Protein AF-A0A9W9C1R3-F1 (afdb_monomer_lite)

Foldseek 3Di:
DPPDPPDPDQLLCCCVVPLQDQEEEDEDEDQLDDPLNNLLSQQARANHAEYEYEYEFFAPLLVVCVVVVNDPDPPDDQVPDPVVHCHFPNRTRPDFDDQVVVQVSQVSSQVSHHHDGHFKYKYKYWDPDDCVVDDDPGNLPIKIWMWGQDPNDIDIDIDDFGDDPRDTLLLPVQLVLLCVVVDVPDPDDSVRSNVVSVPDDPVSVVVSVVVLVVVVVVVVVVLVVCVPPDPPVRSVVVVVVCCSVRSRDPD

Sequence (251 aa):
MCPAFVQSFNLSTFPALAPNLEHISINIPRNGTLPVGDLKALASMPNLRTADLYFRMQSDCHAKEEALGIVPDCLWEPEKDDSKTCNGTARYQLPYINRTTAEDVFNFIRDHKQGKEMHNVTLRSGDWVSASRGNSIMSWKRAEVACTVEDSRAVCNAKGVLYYKGLWAQDDHKLNYGRWRYGPEAKLTDEQLWDAYRERSEADEKEYSEMLGKRRIEWRKEVKMNEGRISYWSWMAWRYYKWFNTGLDPA

Organism: NCBI:txid749621

pLDDT: mean 77.99, std 16.27, range [33.66, 98.44]

Structure (mmCIF, N/CA/C/O backbone):
data_AF-A0A9W9C1R3-F1
#
_entry.id   AF-A0A9W9C1R3-F1
#
loop_
_atom_site.group_PDB
_atom_site.id
_atom_site.type_symbol
_atom_site.label_atom_id
_atom_site.label_alt_id
_atom_site.label_comp_id
_atom_site.label_asym_id
_atom_site.label_entity_id
_atom_site.label_seq_id
_atom_site.pdbx_PDB_ins_code
_atom_site.Cartn_x
_atom_site.Cartn_y
_atom_site.Cartn_z
_atom_site.occupancy
_atom_site.B_iso_or_equiv
_atom_site.auth_seq_id
_atom_site.auth_comp_id
_atom_site.auth_asym_id
_atom_site.auth_atom_id
_atom_site.pdbx_PDB_model_num
ATOM 1 N N . MET A 1 1 ? -13.175 -19.056 -18.561 1.00 33.66 1 MET A N 1
ATOM 2 C CA . MET A 1 1 ? -14.092 -18.087 -17.926 1.00 33.66 1 MET A CA 1
ATOM 3 C C . MET A 1 1 ? -13.460 -17.640 -16.625 1.00 33.66 1 MET A C 1
ATOM 5 O O . MET A 1 1 ? -13.407 -18.442 -15.698 1.00 33.66 1 MET A O 1
ATOM 9 N 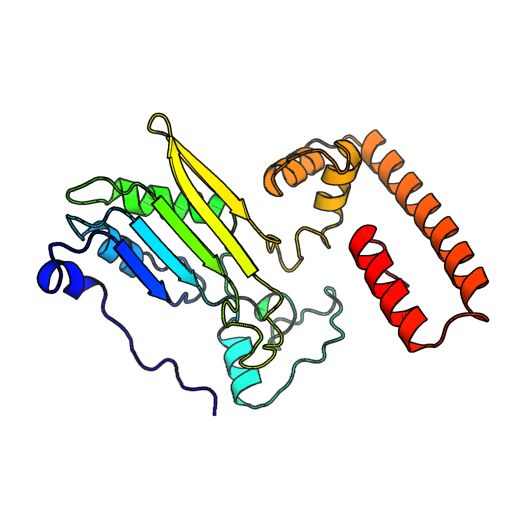N . CYS A 1 2 ? -12.942 -16.412 -16.557 1.00 36.91 2 CYS A N 1
ATOM 10 C CA . CYS A 1 2 ? -12.630 -15.814 -15.260 1.00 36.91 2 CYS A CA 1
ATOM 11 C C . CYS A 1 2 ? -13.941 -15.752 -14.469 1.00 36.91 2 CYS A C 1
ATOM 13 O O . CYS A 1 2 ? -14.953 -15.337 -15.046 1.00 36.91 2 CYS A O 1
ATOM 15 N N . PRO A 1 3 ? -13.980 -16.201 -13.204 1.00 44.78 3 PRO A N 1
ATOM 16 C CA . PRO A 1 3 ? -15.173 -16.023 -12.402 1.00 44.78 3 PRO A CA 1
ATOM 17 C C . PRO A 1 3 ? -15.460 -14.525 -12.372 1.00 44.78 3 PRO A C 1
ATOM 19 O O . PRO A 1 3 ? -14.610 -13.729 -11.963 1.00 44.78 3 PRO A O 1
ATOM 22 N N . ALA A 1 4 ? -16.644 -14.127 -12.844 1.00 47.69 4 ALA A N 1
ATOM 23 C CA . ALA A 1 4 ? -17.163 -12.821 -12.489 1.00 47.69 4 ALA A CA 1
ATOM 24 C C . ALA A 1 4 ? -17.021 -12.724 -10.966 1.00 47.69 4 ALA A C 1
ATOM 26 O O . ALA A 1 4 ? -17.374 -13.671 -10.259 1.00 47.69 4 ALA A O 1
ATOM 27 N N . PHE A 1 5 ? -16.433 -11.640 -10.460 1.00 48.56 5 PHE A N 1
ATOM 28 C CA . PHE A 1 5 ? -16.407 -11.378 -9.025 1.00 48.56 5 PHE A CA 1
ATOM 29 C C . PHE A 1 5 ? -17.843 -11.063 -8.600 1.00 48.56 5 PHE A C 1
ATOM 31 O O . PHE A 1 5 ? -18.238 -9.913 -8.433 1.00 48.56 5 PHE A O 1
ATOM 38 N N . VAL A 1 6 ? -18.666 -12.104 -8.523 1.00 47.72 6 VAL A N 1
ATOM 39 C CA . VAL A 1 6 ? -20.030 -12.029 -8.044 1.00 47.72 6 VAL A CA 1
ATOM 40 C C . VAL A 1 6 ? -19.926 -12.092 -6.536 1.00 47.72 6 VAL A C 1
ATOM 42 O O . VAL A 1 6 ? -19.819 -13.169 -5.962 1.00 47.72 6 VAL A O 1
ATOM 45 N N . GLN A 1 7 ? -19.887 -10.916 -5.923 1.00 52.19 7 GLN A N 1
ATOM 46 C CA . GLN A 1 7 ? -20.708 -10.569 -4.768 1.00 52.19 7 GLN A CA 1
ATOM 47 C C . GLN A 1 7 ? -20.349 -9.147 -4.346 1.00 52.19 7 GLN A C 1
ATOM 49 O O . GLN A 1 7 ? -19.263 -8.881 -3.835 1.00 52.19 7 GLN A O 1
ATOM 54 N N . SER A 1 8 ? -21.292 -8.227 -4.554 1.00 60.91 8 SER A N 1
ATOM 55 C CA . SER A 1 8 ? -21.340 -6.958 -3.836 1.00 60.91 8 SER A CA 1
ATOM 56 C C . SER A 1 8 ? -21.591 -7.277 -2.366 1.00 60.91 8 SER A C 1
ATOM 58 O O . SER A 1 8 ? -22.732 -7.380 -1.911 1.00 60.91 8 SER A O 1
ATOM 60 N N . PHE A 1 9 ? -20.518 -7.548 -1.641 1.00 75.75 9 PHE A N 1
ATOM 61 C CA . PHE A 1 9 ? -20.592 -7.763 -0.216 1.00 75.75 9 PHE A CA 1
ATOM 62 C C . PHE A 1 9 ? -20.854 -6.428 0.467 1.00 75.75 9 PHE A C 1
ATOM 64 O O . PHE A 1 9 ? -20.053 -5.504 0.350 1.00 75.75 9 PHE A O 1
ATOM 71 N N . ASN A 1 10 ? -21.990 -6.300 1.148 1.00 89.19 10 ASN A N 1
ATOM 72 C CA . ASN A 1 10 ? -22.332 -5.050 1.806 1.00 89.19 10 ASN A CA 1
ATOM 73 C C . ASN A 1 10 ? -21.697 -4.999 3.202 1.00 89.19 10 ASN A C 1
ATOM 75 O O . ASN A 1 10 ? -22.266 -5.501 4.169 1.00 89.19 10 ASN A O 1
ATOM 79 N N . LEU A 1 11 ? -20.536 -4.351 3.320 1.00 91.12 11 LEU A N 1
ATOM 80 C CA . LEU A 1 11 ? -19.830 -4.203 4.598 1.00 91.12 11 LEU A CA 1
ATOM 81 C C . LEU A 1 11 ? -20.647 -3.457 5.664 1.00 91.12 11 LEU A C 1
ATOM 83 O O . LEU A 1 11 ? -20.360 -3.593 6.849 1.00 91.12 11 LEU A O 1
ATOM 87 N N . SER A 1 12 ? -21.686 -2.704 5.290 1.00 91.94 12 SER A N 1
ATOM 88 C CA . SER A 1 12 ? -22.521 -1.992 6.269 1.00 91.94 12 SER A CA 1
ATOM 89 C C . SER A 1 12 ? -23.365 -2.913 7.160 1.00 91.94 12 SER A C 1
ATOM 91 O O . SER A 1 12 ? -23.821 -2.475 8.212 1.00 91.94 12 SER A O 1
ATOM 93 N N . THR A 1 13 ? -23.551 -4.191 6.803 1.00 93.75 13 THR A N 1
ATOM 94 C CA . THR A 1 13 ? -24.313 -5.142 7.636 1.00 93.75 13 THR A CA 1
ATOM 95 C C . THR A 1 13 ? -23.466 -5.793 8.734 1.00 93.75 13 THR A C 1
ATOM 97 O O . THR A 1 13 ? -24.004 -6.404 9.658 1.00 93.75 13 THR A O 1
ATOM 100 N N . PHE A 1 14 ? -22.140 -5.674 8.659 1.00 91.50 14 PHE A N 1
ATOM 101 C CA . PHE A 1 14 ? -21.199 -6.340 9.564 1.00 91.50 14 PHE A CA 1
ATOM 102 C C . PHE A 1 14 ? -21.303 -5.934 11.029 1.00 91.50 14 PHE A C 1
ATOM 104 O O . PHE A 1 14 ? -21.269 -6.834 11.867 1.00 91.50 14 PHE A O 1
ATOM 111 N N . PRO A 1 15 ? -21.471 -4.644 11.372 1.00 92.31 15 PRO A N 1
ATOM 112 C CA . PRO A 1 15 ? -21.617 -4.247 12.767 1.00 92.31 15 PRO A CA 1
ATOM 113 C C . PRO A 1 15 ? -22.748 -4.997 13.486 1.00 92.31 15 PRO A C 1
ATOM 115 O O . PRO A 1 15 ? -22.611 -5.324 14.662 1.00 92.31 15 PRO A O 1
ATOM 118 N N . ALA A 1 16 ? -23.836 -5.317 12.773 1.00 93.75 16 ALA A N 1
ATOM 119 C CA . ALA A 1 16 ? -24.965 -6.068 13.317 1.00 93.75 16 ALA A CA 1
ATOM 120 C C . ALA A 1 16 ? -24.714 -7.586 13.361 1.00 93.75 16 ALA A C 1
ATOM 122 O O . ALA A 1 16 ? -25.097 -8.242 14.327 1.00 93.75 16 ALA A O 1
ATOM 123 N N . LEU A 1 17 ? -24.081 -8.151 12.327 1.00 95.75 17 LEU A N 1
ATOM 124 C CA . LEU A 1 17 ? -23.877 -9.602 12.205 1.00 95.75 17 LEU A CA 1
ATOM 125 C C . LEU A 1 17 ? -22.685 -10.125 13.018 1.00 95.75 17 LEU A C 1
ATOM 127 O O . LEU A 1 17 ? -22.695 -11.270 13.461 1.00 95.75 17 LEU A O 1
ATOM 131 N N . ALA A 1 18 ? -21.654 -9.303 13.201 1.00 96.19 18 ALA A N 1
ATOM 132 C CA . ALA A 1 18 ? -20.407 -9.675 13.860 1.00 96.19 18 ALA A CA 1
ATOM 133 C C . ALA A 1 18 ? -19.919 -8.546 14.792 1.00 96.19 18 ALA A C 1
ATOM 135 O O . ALA A 1 18 ? -18.840 -7.988 14.585 1.00 96.19 18 ALA A O 1
ATOM 136 N N . PRO A 1 19 ? -20.676 -8.202 15.853 1.00 95.62 19 PRO A N 1
ATOM 137 C CA . PRO A 1 19 ? -20.368 -7.055 16.714 1.00 95.62 19 PRO A CA 1
ATOM 138 C C . PRO A 1 19 ? -19.032 -7.185 17.461 1.00 95.62 19 PRO A C 1
ATOM 140 O O . PRO A 1 19 ? -18.441 -6.179 17.844 1.00 95.62 19 PRO A O 1
ATOM 143 N N . ASN A 1 20 ? -18.537 -8.412 17.650 1.00 97.69 20 ASN A N 1
ATOM 144 C CA . ASN A 1 20 ? -17.284 -8.719 18.347 1.00 97.69 20 ASN A CA 1
ATOM 145 C C . ASN A 1 20 ? -16.099 -8.957 17.393 1.00 97.69 20 ASN A C 1
ATOM 147 O O . ASN A 1 20 ? -15.077 -9.488 17.818 1.00 97.69 20 ASN A O 1
ATOM 151 N N . LEU A 1 21 ? -16.227 -8.613 16.107 1.00 97.88 21 LEU A N 1
ATOM 152 C CA . LEU A 1 21 ? -15.156 -8.802 15.131 1.00 97.88 21 LEU A CA 1
ATOM 153 C C . LEU A 1 21 ? -13.965 -7.887 15.452 1.00 97.88 21 LEU A C 1
ATOM 155 O O . LEU A 1 21 ? -14.102 -6.668 15.408 1.00 97.88 21 LEU A O 1
ATOM 159 N N . GLU A 1 22 ? -12.803 -8.470 15.755 1.00 98.25 22 GLU A N 1
ATOM 160 C CA . GLU A 1 22 ? -11.576 -7.717 16.078 1.00 98.25 22 GLU A CA 1
ATOM 161 C C . GLU A 1 22 ? -10.606 -7.581 14.897 1.00 98.25 22 GLU A C 1
ATOM 163 O O . GLU A 1 22 ? -9.840 -6.614 14.824 1.00 98.25 22 GLU A O 1
ATOM 168 N N . HIS A 1 23 ? -10.661 -8.524 13.956 1.00 98.19 23 HIS A N 1
ATOM 169 C CA . HIS A 1 23 ? -9.834 -8.561 12.755 1.00 98.19 23 HIS A CA 1
ATOM 170 C C . HIS A 1 23 ? -10.687 -8.882 11.529 1.00 98.19 23 HIS A C 1
ATOM 172 O O . HIS A 1 23 ? -11.565 -9.743 11.595 1.00 98.19 23 HIS A O 1
ATOM 178 N N . ILE A 1 24 ? -10.400 -8.228 10.404 1.00 96.81 24 ILE A N 1
ATOM 179 C CA . ILE A 1 24 ? -11.039 -8.518 9.120 1.00 96.81 24 ILE A CA 1
ATOM 180 C C . ILE A 1 24 ? -10.004 -8.574 8.000 1.00 96.81 24 ILE A C 1
ATOM 182 O O . ILE A 1 24 ? -9.084 -7.767 7.952 1.00 96.81 24 ILE A O 1
ATOM 186 N N . SER A 1 25 ? -10.183 -9.514 7.079 1.00 96.12 25 SER A N 1
ATOM 187 C CA . SER A 1 25 ? -9.323 -9.694 5.914 1.00 96.12 25 SER A CA 1
ATOM 188 C C . SER A 1 25 ? -10.219 -9.787 4.685 1.00 96.12 25 SER A C 1
ATOM 190 O O . SER A 1 25 ? -10.979 -10.748 4.551 1.00 96.12 25 SER A O 1
ATOM 192 N N . ILE A 1 26 ? -10.230 -8.747 3.846 1.00 93.25 26 ILE A N 1
ATOM 193 C CA . ILE A 1 26 ? -11.225 -8.598 2.774 1.00 93.25 26 ILE A CA 1
ATOM 194 C C . ILE A 1 26 ? -10.634 -8.044 1.485 1.00 93.25 26 ILE A C 1
ATOM 196 O O . ILE A 1 26 ? -9.741 -7.201 1.487 1.00 93.25 26 ILE A O 1
ATOM 200 N N . ASN A 1 27 ? -11.209 -8.486 0.368 1.00 89.69 27 ASN A N 1
ATOM 201 C CA . ASN A 1 27 ? -10.989 -7.868 -0.932 1.00 89.69 27 ASN A CA 1
ATOM 202 C C . ASN A 1 27 ? -11.922 -6.668 -1.080 1.00 89.69 27 ASN A C 1
ATOM 204 O O . ASN A 1 27 ? -13.140 -6.843 -1.034 1.00 89.69 27 ASN A O 1
ATOM 208 N N . ILE A 1 28 ? -11.366 -5.478 -1.296 1.00 88.31 28 ILE A N 1
ATOM 209 C CA . ILE A 1 28 ? -12.148 -4.274 -1.559 1.00 88.31 28 ILE A CA 1
ATOM 210 C C . ILE A 1 28 ? -12.021 -3.900 -3.041 1.00 88.31 28 ILE A C 1
ATOM 212 O O . ILE A 1 28 ? -10.912 -3.622 -3.518 1.00 88.31 28 ILE A O 1
ATOM 216 N N . PRO A 1 29 ? -13.132 -3.892 -3.799 1.00 82.19 29 PRO A N 1
ATOM 217 C CA . PRO A 1 29 ? -13.115 -3.414 -5.172 1.00 82.19 29 PRO A CA 1
ATOM 218 C C . PRO A 1 29 ? -12.850 -1.904 -5.193 1.00 82.19 29 PRO A C 1
ATOM 220 O O . PRO A 1 29 ? -13.379 -1.153 -4.377 1.00 82.19 29 PRO A O 1
ATOM 223 N N . ARG A 1 30 ? -12.047 -1.437 -6.150 1.00 80.25 30 ARG A N 1
ATOM 224 C CA . ARG A 1 30 ? -11.892 -0.001 -6.422 1.00 80.25 30 ARG A CA 1
ATOM 225 C C . ARG A 1 30 ? -12.501 0.290 -7.777 1.00 80.25 30 ARG A C 1
ATOM 227 O O . ARG A 1 30 ? -12.331 -0.495 -8.694 1.00 80.25 30 ARG A O 1
ATOM 234 N N . ASN A 1 31 ? -13.149 1.433 -7.928 1.00 72.38 31 ASN A N 1
ATOM 235 C CA . ASN A 1 31 ? -13.706 1.862 -9.213 1.00 72.38 31 ASN A CA 1
ATOM 236 C C . ASN A 1 31 ? -13.004 3.147 -9.677 1.00 72.38 31 ASN A C 1
ATOM 238 O O . ASN A 1 31 ? -13.647 4.147 -9.975 1.00 72.38 31 ASN A O 1
ATOM 242 N N . GLY A 1 32 ? -11.666 3.149 -9.645 1.00 75.81 32 GLY A N 1
ATOM 243 C CA . GLY A 1 32 ? -10.832 4.314 -9.981 1.00 75.81 32 GLY A CA 1
ATOM 244 C C . GLY A 1 32 ? -10.658 5.339 -8.852 1.00 75.81 32 GLY A C 1
ATOM 245 O O . GLY A 1 32 ? -9.900 6.294 -8.999 1.00 75.81 32 GLY A O 1
ATOM 246 N N . THR A 1 33 ? -11.329 5.143 -7.719 1.00 84.75 33 THR A N 1
ATOM 247 C CA . THR A 1 33 ? -11.230 5.982 -6.518 1.00 84.75 33 THR A CA 1
ATOM 248 C C . THR A 1 33 ? -11.081 5.117 -5.267 1.00 84.75 33 THR A C 1
ATOM 250 O O . THR A 1 33 ? -11.284 3.897 -5.308 1.00 84.75 33 THR A O 1
ATOM 253 N N . LEU A 1 34 ? -10.710 5.739 -4.140 1.00 87.62 34 LEU A N 1
ATOM 254 C CA . LEU A 1 34 ? -10.737 5.056 -2.849 1.00 87.62 34 LEU A CA 1
ATOM 255 C C . LEU A 1 34 ? -12.181 4.662 -2.489 1.00 87.62 34 LEU A C 1
ATOM 257 O O . LEU A 1 34 ? -13.096 5.472 -2.660 1.00 87.62 34 LEU A O 1
ATOM 261 N N . PRO A 1 35 ? -12.405 3.450 -1.960 1.00 91.31 35 PRO A N 1
ATOM 262 C CA . PRO A 1 35 ? -13.736 2.933 -1.657 1.00 91.31 35 PRO A CA 1
ATOM 263 C C . PRO A 1 35 ? -14.255 3.497 -0.324 1.00 91.31 35 PRO A C 1
ATOM 265 O O . PRO A 1 35 ? -14.446 2.782 0.654 1.00 91.31 35 PRO A O 1
ATOM 268 N N . VAL A 1 36 ? -14.476 4.814 -0.272 1.00 93.81 36 VAL A N 1
ATOM 269 C CA . VAL A 1 36 ? -14.822 5.568 0.950 1.00 93.81 36 VAL A CA 1
ATOM 270 C C . VAL A 1 36 ? -16.015 4.963 1.703 1.00 93.81 36 VAL A C 1
ATOM 272 O O . VAL A 1 36 ? -16.020 4.952 2.932 1.00 93.81 36 VAL A O 1
ATOM 275 N N . GLY A 1 37 ? -17.018 4.442 0.987 1.00 93.69 37 GLY A N 1
ATOM 276 C CA . GLY A 1 37 ? -18.176 3.777 1.596 1.00 93.69 37 GLY A CA 1
ATOM 277 C C . GLY A 1 37 ? -17.793 2.529 2.397 1.00 93.69 37 GLY A C 1
ATOM 278 O O . GLY A 1 37 ? -18.189 2.396 3.554 1.00 93.69 37 GLY A O 1
ATOM 279 N N . ASP A 1 38 ? -16.958 1.670 1.816 1.00 94.62 38 ASP A N 1
ATOM 280 C CA . ASP A 1 38 ? -16.444 0.459 2.462 1.00 94.62 38 ASP A CA 1
ATOM 281 C C . ASP A 1 38 ? -15.543 0.804 3.653 1.00 94.62 38 ASP A C 1
ATOM 283 O O . ASP A 1 38 ? -15.671 0.216 4.727 1.00 94.62 38 ASP A O 1
ATOM 287 N N . LEU A 1 39 ? -14.690 1.825 3.509 1.00 95.75 39 LEU A N 1
ATOM 288 C CA . LEU A 1 39 ? -13.830 2.306 4.594 1.00 95.75 39 LEU A CA 1
ATOM 289 C C . LEU A 1 39 ? -14.645 2.860 5.777 1.00 95.75 39 LEU A C 1
ATOM 291 O O . LEU A 1 39 ? -14.318 2.579 6.929 1.00 95.75 39 LEU A O 1
ATOM 295 N N . LYS A 1 40 ? -15.740 3.592 5.518 1.00 96.81 40 LYS A N 1
ATOM 296 C CA . LYS A 1 40 ? -16.671 4.043 6.571 1.00 96.81 40 LYS A CA 1
ATOM 297 C C . LYS A 1 40 ? -17.362 2.868 7.255 1.00 96.81 40 LYS A C 1
ATOM 299 O O . LYS A 1 40 ? -17.516 2.880 8.475 1.00 96.81 40 LYS A O 1
ATOM 304 N N . ALA A 1 41 ? -17.760 1.851 6.493 1.00 95.81 41 ALA A N 1
ATOM 305 C CA . ALA A 1 41 ? -18.368 0.654 7.058 1.00 95.81 41 ALA A CA 1
ATOM 306 C C . ALA A 1 41 ? -17.394 -0.079 7.998 1.00 95.81 41 ALA A C 1
ATOM 308 O O . ALA A 1 41 ? -17.777 -0.420 9.115 1.00 95.81 41 ALA A O 1
ATOM 309 N N . LEU A 1 42 ? -16.121 -0.226 7.612 1.00 96.81 42 LEU A N 1
ATOM 310 C CA . LEU A 1 42 ? -15.064 -0.747 8.491 1.00 96.81 42 LEU A CA 1
ATOM 311 C C . LEU A 1 42 ? -14.901 0.091 9.765 1.00 96.81 42 LEU A C 1
ATOM 313 O O . LEU A 1 42 ? -14.848 -0.456 10.866 1.00 96.81 42 LEU A O 1
ATOM 317 N N . ALA A 1 43 ? -14.869 1.417 9.625 1.00 97.62 43 ALA A N 1
ATOM 318 C CA . ALA A 1 43 ? -14.739 2.333 10.753 1.00 97.62 43 ALA A CA 1
ATOM 319 C C . ALA A 1 43 ? -15.932 2.245 11.730 1.00 97.62 43 ALA A C 1
ATOM 321 O O . ALA A 1 43 ? -15.760 2.420 12.935 1.00 97.62 43 ALA A O 1
ATOM 322 N N . SER A 1 44 ? -17.129 1.901 11.247 1.00 97.50 44 SER A N 1
ATOM 323 C CA . SER A 1 44 ? -18.322 1.741 12.091 1.00 97.50 44 SER A CA 1
ATOM 324 C C . SER A 1 44 ? -18.335 0.476 12.964 1.00 97.50 44 SER A C 1
ATOM 326 O O . SER A 1 44 ? -19.154 0.365 13.873 1.00 97.50 44 SER A O 1
ATOM 328 N N . MET A 1 45 ? -17.441 -0.492 12.726 1.00 97.75 45 MET A N 1
ATOM 329 C CA . MET A 1 45 ? -17.405 -1.743 13.495 1.00 97.75 45 MET A CA 1
ATOM 330 C C . MET A 1 45 ? -16.771 -1.502 14.875 1.00 97.75 45 MET A C 1
ATOM 332 O O . MET A 1 45 ? -15.570 -1.232 14.937 1.00 97.75 45 MET A O 1
ATOM 336 N N . PRO A 1 46 ? -17.505 -1.629 15.998 1.00 97.31 46 PRO A N 1
ATOM 337 C CA . PRO A 1 46 ? -17.060 -1.110 17.293 1.00 97.31 46 PRO A CA 1
ATOM 338 C C . PRO A 1 46 ? -15.823 -1.820 17.850 1.00 97.31 46 PRO A C 1
ATOM 340 O O . PRO A 1 46 ? -14.973 -1.185 18.469 1.00 97.31 46 PRO A O 1
ATOM 343 N N . ASN A 1 47 ? -15.693 -3.127 17.618 1.00 98.12 47 ASN A N 1
ATOM 344 C CA . ASN A 1 47 ? -14.588 -3.927 18.146 1.00 98.12 47 ASN A CA 1
ATOM 345 C C . ASN A 1 47 ? -13.446 -4.155 17.151 1.00 98.12 47 ASN A C 1
ATOM 347 O O . ASN A 1 47 ? -12.429 -4.721 17.548 1.00 98.12 47 ASN A O 1
ATOM 351 N N . LEU A 1 48 ? -13.572 -3.690 15.903 1.00 98.31 48 LEU A N 1
ATOM 352 C CA . LEU A 1 48 ? -12.557 -3.918 14.880 1.00 98.31 48 LEU A CA 1
ATOM 353 C C . LEU A 1 48 ? -11.293 -3.117 15.201 1.00 98.31 48 LEU A C 1
ATOM 355 O O . LEU A 1 48 ? -11.351 -1.897 15.333 1.00 98.31 48 LEU A O 1
ATOM 359 N N . ARG A 1 49 ? -10.159 -3.805 15.327 1.00 98.19 49 ARG A N 1
ATOM 360 C CA . ARG A 1 49 ? -8.861 -3.219 15.700 1.00 98.19 49 ARG A CA 1
ATOM 361 C C . ARG A 1 49 ? -7.803 -3.394 14.625 1.00 98.19 49 ARG A C 1
ATOM 363 O O . ARG A 1 49 ? -6.819 -2.656 14.630 1.00 98.19 49 ARG A O 1
ATOM 370 N N . THR A 1 50 ? -7.969 -4.384 13.749 1.00 98.44 50 THR A N 1
ATOM 371 C CA . THR A 1 50 ? -7.021 -4.664 12.671 1.00 98.44 50 THR A CA 1
ATOM 372 C C . THR A 1 50 ? -7.737 -5.012 11.369 1.00 98.44 50 THR A C 1
ATOM 374 O O . THR A 1 50 ? -8.797 -5.642 11.402 1.00 98.44 50 THR A O 1
ATOM 377 N N . ALA A 1 51 ? -7.178 -4.613 10.225 1.00 98.06 51 ALA A N 1
ATOM 378 C CA . ALA A 1 51 ? -7.747 -4.936 8.919 1.00 98.06 51 ALA A CA 1
ATOM 379 C C . ALA A 1 51 ? -6.680 -5.203 7.848 1.00 98.06 51 ALA A C 1
ATOM 381 O O . ALA A 1 51 ? -5.781 -4.387 7.656 1.00 98.06 51 ALA A O 1
ATOM 382 N N . ASP A 1 52 ? -6.838 -6.293 7.100 1.00 97.38 52 ASP A N 1
ATOM 383 C CA . ASP A 1 52 ? -6.074 -6.579 5.886 1.00 97.38 52 ASP A CA 1
ATOM 384 C C . ASP A 1 52 ? -6.951 -6.291 4.664 1.00 97.38 52 ASP A C 1
ATOM 386 O O . ASP A 1 52 ? -7.934 -6.989 4.394 1.00 97.38 52 ASP A O 1
ATOM 390 N N . LEU A 1 53 ? -6.606 -5.239 3.929 1.00 95.19 53 LEU A N 1
ATOM 391 C CA . LEU A 1 53 ? -7.367 -4.743 2.791 1.00 95.19 53 LEU A CA 1
ATOM 392 C C . LEU A 1 53 ? -6.650 -5.118 1.500 1.00 95.19 53 LEU A C 1
ATOM 394 O O . LEU A 1 53 ? -5.597 -4.569 1.173 1.00 95.19 53 LEU A O 1
ATOM 398 N N . TYR A 1 54 ? -7.231 -6.046 0.754 1.00 91.75 54 TYR A N 1
ATOM 399 C CA . TYR A 1 54 ? -6.708 -6.485 -0.530 1.00 91.75 54 TYR A CA 1
ATOM 400 C C . TYR A 1 54 ? -7.383 -5.701 -1.640 1.00 91.75 54 TYR A C 1
ATOM 402 O O . TYR A 1 54 ? -8.605 -5.716 -1.780 1.00 91.75 54 TYR A O 1
ATOM 410 N N . PHE A 1 55 ? -6.586 -5.044 -2.464 1.00 88.69 55 PHE A N 1
ATOM 411 C CA . PHE A 1 55 ? -7.066 -4.329 -3.624 1.00 88.69 55 PHE A CA 1
ATOM 412 C C . PHE A 1 55 ? -6.572 -5.004 -4.889 1.00 88.69 55 PHE A C 1
ATOM 414 O O . PHE A 1 55 ? -5.415 -5.421 -5.012 1.00 88.69 55 PHE A O 1
ATOM 421 N N . ARG A 1 56 ? -7.458 -5.062 -5.880 1.00 82.00 56 ARG A N 1
ATOM 422 C CA . ARG A 1 56 ? -7.078 -5.529 -7.204 1.00 82.00 56 ARG A CA 1
ATOM 423 C C . ARG A 1 56 ? -6.125 -4.516 -7.835 1.00 82.00 56 ARG A C 1
ATOM 425 O O . ARG A 1 56 ? -6.374 -3.313 -7.830 1.00 82.00 56 ARG A O 1
ATOM 432 N N . MET A 1 57 ? -5.026 -5.012 -8.390 1.00 79.31 57 MET A N 1
ATOM 433 C CA . MET A 1 57 ? -4.081 -4.168 -9.120 1.00 79.31 57 MET A CA 1
ATOM 434 C C . MET A 1 57 ? -4.493 -3.977 -10.584 1.00 79.31 57 MET A C 1
ATOM 436 O O . MET A 1 57 ? -4.237 -2.929 -11.159 1.00 79.31 57 MET A O 1
ATOM 440 N N . GLN A 1 58 ? -5.139 -4.982 -11.172 1.00 77.50 58 GLN A N 1
ATOM 441 C CA . GLN A 1 58 ? -5.693 -4.964 -12.524 1.00 77.50 58 GLN A CA 1
ATOM 442 C C . GLN A 1 58 ? -6.888 -4.003 -12.628 1.00 77.50 58 GLN A C 1
ATOM 444 O O . GLN A 1 58 ? -7.805 -4.063 -11.808 1.00 77.50 58 GLN A O 1
ATOM 449 N N . SER A 1 59 ? -6.885 -3.143 -13.647 1.00 79.19 59 SER A N 1
ATOM 450 C CA . SER A 1 59 ? -8.030 -2.300 -13.999 1.00 79.19 59 SER A CA 1
ATOM 451 C C . SER A 1 59 ? -9.168 -3.120 -14.610 1.00 79.19 59 SER A C 1
ATOM 453 O O . SER A 1 59 ? -8.953 -4.214 -15.132 1.00 79.19 59 SER A O 1
ATOM 455 N N . ASP A 1 60 ? -10.380 -2.563 -14.633 1.00 78.75 60 ASP A N 1
ATOM 456 C CA . ASP A 1 60 ? -11.521 -3.203 -15.304 1.00 78.75 60 ASP A CA 1
ATOM 457 C C . ASP A 1 60 ? -11.279 -3.402 -16.805 1.00 78.75 60 ASP A C 1
ATOM 459 O O . ASP A 1 60 ? -11.799 -4.340 -17.403 1.00 78.75 60 ASP A O 1
ATOM 463 N N . CYS A 1 61 ? -10.473 -2.528 -17.412 1.00 77.00 61 CYS A N 1
ATOM 464 C CA . CYS A 1 61 ? -10.060 -2.632 -18.805 1.00 77.00 61 CYS A CA 1
ATOM 465 C C . CYS A 1 61 ? -9.236 -3.912 -19.019 1.00 77.00 61 CYS A C 1
ATOM 467 O O . CYS A 1 61 ? -9.603 -4.770 -19.820 1.00 77.00 61 CYS A O 1
ATOM 469 N N . HIS A 1 62 ? -8.181 -4.097 -18.221 1.00 76.06 62 HIS A N 1
ATOM 470 C CA . HIS A 1 62 ? -7.318 -5.271 -18.321 1.00 76.06 62 HIS A CA 1
ATOM 471 C C . HIS A 1 62 ? -8.034 -6.565 -17.886 1.00 76.06 62 HIS A C 1
ATOM 473 O O . HIS A 1 62 ? -7.812 -7.614 -18.484 1.00 76.06 62 HIS A O 1
ATOM 479 N N . ALA A 1 63 ? -8.959 -6.495 -16.920 1.00 75.00 63 ALA A N 1
ATOM 480 C CA . ALA A 1 63 ? -9.809 -7.631 -16.549 1.00 75.00 63 ALA A CA 1
ATOM 481 C C . ALA A 1 63 ? -10.710 -8.093 -17.708 1.00 75.00 63 ALA A C 1
ATOM 483 O O . ALA A 1 63 ? -10.929 -9.293 -17.883 1.0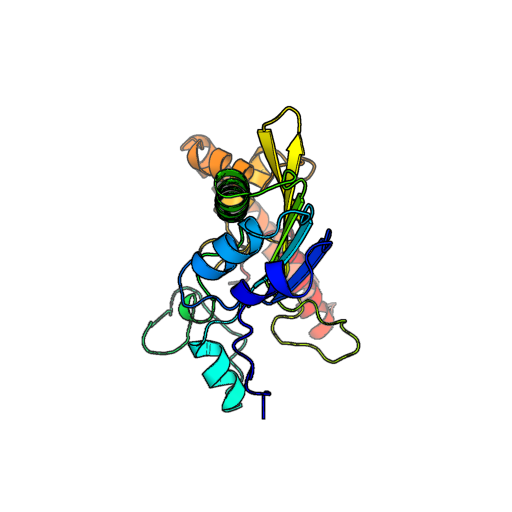0 75.00 63 ALA A O 1
ATOM 484 N N . LYS A 1 64 ? -11.224 -7.155 -18.517 1.00 74.56 64 LYS A N 1
ATOM 485 C CA . LYS A 1 64 ? -11.996 -7.478 -19.726 1.00 74.56 64 LYS A CA 1
ATOM 486 C C . LYS A 1 64 ? -11.125 -8.134 -20.796 1.00 74.56 64 LYS A C 1
ATOM 488 O O . LYS A 1 64 ? -11.558 -9.129 -21.365 1.00 74.56 64 LYS A O 1
ATOM 493 N N . GLU A 1 65 ? -9.919 -7.624 -21.051 1.00 74.25 65 GLU A N 1
ATOM 494 C CA . GLU A 1 65 ? -8.980 -8.242 -22.005 1.00 74.25 65 GLU A CA 1
ATOM 495 C C . GLU A 1 65 ? -8.639 -9.686 -21.619 1.00 74.25 65 GLU A C 1
ATOM 497 O O . GLU A 1 65 ? -8.747 -10.592 -22.446 1.00 74.25 65 GLU A O 1
ATOM 502 N N . GLU A 1 66 ? -8.317 -9.923 -20.345 1.00 70.38 66 GLU A N 1
ATOM 503 C CA . GLU A 1 66 ? -8.013 -11.263 -19.839 1.00 70.38 66 GLU A CA 1
ATOM 504 C C . GLU A 1 66 ? -9.220 -12.206 -19.966 1.00 70.38 66 GLU A C 1
ATOM 506 O O . GLU A 1 66 ? -9.079 -13.352 -20.395 1.00 70.38 66 GLU A O 1
ATOM 511 N N . ALA A 1 67 ? -10.431 -11.720 -19.670 1.00 68.75 67 ALA A N 1
ATOM 512 C CA . ALA A 1 67 ? -11.659 -12.498 -19.836 1.00 68.75 67 ALA A CA 1
ATOM 513 C C . ALA A 1 67 ? -11.936 -12.883 -21.302 1.00 68.75 67 ALA A C 1
ATOM 515 O O . ALA A 1 67 ? -12.550 -13.923 -21.551 1.00 68.75 67 ALA A O 1
ATOM 516 N N . LEU A 1 68 ? -11.468 -12.071 -22.255 1.00 73.69 68 LEU A N 1
ATOM 517 C CA . LEU A 1 68 ? -11.527 -12.340 -23.694 1.00 73.69 68 LEU A CA 1
ATOM 518 C C . LEU A 1 68 ? -10.375 -13.236 -24.186 1.00 73.69 68 LEU A C 1
ATOM 520 O O . LEU A 1 68 ? -10.319 -13.551 -25.372 1.00 73.69 68 LEU A O 1
ATOM 524 N N . GLY A 1 69 ? -9.466 -13.661 -23.301 1.00 69.31 69 GLY A N 1
ATOM 525 C CA . GLY A 1 69 ? -8.286 -14.449 -23.662 1.00 69.31 69 GLY A CA 1
ATOM 526 C C . GLY A 1 69 ? -7.222 -13.647 -24.413 1.00 69.31 69 GLY A C 1
ATOM 527 O O . GLY A 1 69 ? -6.324 -14.236 -25.013 1.00 69.31 69 GLY A O 1
ATOM 528 N N . ILE A 1 70 ? -7.311 -12.315 -24.392 1.00 67.94 70 ILE A N 1
ATOM 529 C CA . ILE A 1 70 ? -6.313 -11.430 -24.985 1.00 67.94 70 ILE A CA 1
ATOM 530 C C . ILE A 1 70 ? -5.153 -11.366 -23.994 1.00 67.94 70 ILE A C 1
ATOM 532 O O . ILE A 1 70 ? -5.194 -10.631 -23.008 1.00 67.94 70 ILE A O 1
ATOM 536 N N . VAL A 1 71 ? -4.134 -12.196 -24.223 1.00 57.59 71 VAL A N 1
ATOM 537 C CA . VAL A 1 71 ? -2.888 -12.123 -23.459 1.00 57.59 71 VAL A CA 1
ATOM 538 C C . VAL A 1 71 ? -2.166 -10.858 -23.908 1.00 57.59 71 VAL A C 1
ATOM 540 O O . VAL A 1 71 ? -1.870 -10.729 -25.098 1.00 57.59 71 VAL A O 1
ATOM 543 N N . PRO A 1 72 ? -1.895 -9.912 -23.001 1.00 53.69 72 PRO A N 1
ATOM 544 C CA . PRO A 1 72 ? -1.148 -8.741 -23.384 1.00 53.69 72 PRO A CA 1
ATOM 545 C C . PRO A 1 72 ? 0.256 -9.135 -23.811 1.00 53.69 72 PRO A C 1
ATOM 547 O O . PRO A 1 72 ? 0.924 -9.887 -23.102 1.00 53.69 72 PRO A O 1
ATOM 550 N N . ASP A 1 73 ? 0.693 -8.608 -24.951 1.00 51.41 73 ASP A N 1
ATOM 551 C CA . ASP A 1 73 ? 2.064 -8.783 -25.406 1.00 51.41 73 ASP A CA 1
ATOM 552 C C . ASP A 1 73 ? 3.010 -8.271 -24.306 1.00 51.41 73 ASP A C 1
ATOM 554 O O . ASP A 1 73 ? 2.889 -7.138 -23.828 1.00 51.41 73 ASP 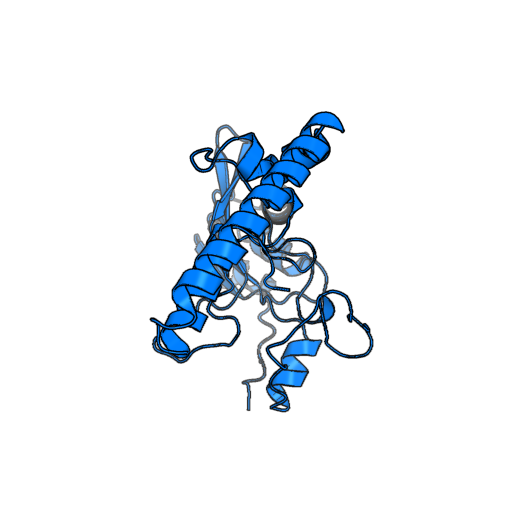A O 1
ATOM 558 N N . CYS A 1 74 ? 3.891 -9.148 -23.825 1.00 45.09 74 CYS A N 1
ATOM 559 C CA . CYS A 1 74 ? 4.774 -8.900 -22.681 1.00 45.09 74 CYS A CA 1
ATOM 560 C C . CYS A 1 74 ? 5.816 -7.809 -22.982 1.00 45.09 74 CYS A C 1
ATOM 562 O O . CYS A 1 74 ? 6.487 -7.318 -22.075 1.00 45.09 74 CYS A O 1
ATOM 564 N N . LEU A 1 75 ? 5.977 -7.476 -24.264 1.00 42.56 75 LEU A N 1
ATOM 565 C CA . LEU A 1 75 ? 6.908 -6.501 -24.812 1.00 42.56 75 LEU A CA 1
ATOM 566 C C . LEU A 1 75 ? 6.256 -5.113 -24.809 1.00 42.56 75 LEU A C 1
ATOM 568 O O . LEU A 1 75 ? 5.803 -4.608 -25.834 1.00 42.56 75 LEU A O 1
ATOM 572 N N . TRP A 1 76 ? 6.152 -4.513 -23.625 1.00 51.91 76 TRP A N 1
ATOM 573 C CA . TRP A 1 76 ? 5.608 -3.166 -23.460 1.00 51.91 76 TRP A CA 1
ATOM 574 C C . TRP A 1 76 ? 6.715 -2.108 -23.450 1.00 51.91 76 TRP A C 1
ATOM 576 O O . TRP A 1 76 ? 7.648 -2.193 -22.654 1.00 51.91 76 TRP A O 1
ATOM 586 N N . GLU A 1 77 ? 6.552 -1.077 -24.283 1.00 51.53 77 GLU A N 1
ATOM 587 C CA . GLU A 1 77 ? 7.289 0.187 -24.203 1.00 51.53 77 GLU A CA 1
ATOM 588 C C . GLU A 1 77 ? 6.370 1.254 -23.566 1.00 51.53 77 GLU A C 1
ATOM 590 O O . GLU A 1 77 ? 5.281 1.505 -24.099 1.00 51.53 77 GLU A O 1
ATOM 595 N N . PRO A 1 78 ? 6.779 1.912 -22.462 1.00 48.44 78 PRO A N 1
ATOM 596 C CA . PRO A 1 78 ? 5.986 2.931 -21.764 1.00 48.44 78 PRO A CA 1
ATOM 597 C C . PRO A 1 78 ? 5.470 4.087 -22.613 1.00 48.44 78 PRO A C 1
ATOM 599 O O . PRO A 1 78 ? 4.495 4.743 -22.257 1.00 48.44 78 PRO A O 1
ATOM 602 N N . GLU A 1 79 ? 6.127 4.332 -23.735 1.00 50.16 79 GLU A N 1
ATOM 603 C CA . GLU A 1 79 ? 5.957 5.519 -24.562 1.00 50.16 79 GLU A CA 1
ATOM 604 C C . GLU A 1 79 ? 4.812 5.383 -25.581 1.00 50.16 79 GLU A C 1
ATOM 606 O O . GLU A 1 79 ? 4.442 6.362 -26.224 1.00 50.16 79 GLU A O 1
ATOM 611 N N . LYS A 1 80 ? 4.210 4.190 -25.705 1.00 51.16 80 LYS A N 1
ATOM 612 C CA . LYS A 1 80 ? 3.108 3.888 -26.641 1.00 51.16 80 LYS A CA 1
ATOM 613 C C . LYS A 1 80 ? 1.752 3.715 -25.938 1.00 51.16 80 LYS A C 1
ATOM 615 O O . LYS A 1 80 ? 0.950 2.874 -26.334 1.00 51.16 80 LYS A O 1
ATOM 620 N N . ASP A 1 81 ? 1.503 4.475 -24.871 1.00 47.88 81 ASP A N 1
ATOM 621 C CA . ASP A 1 81 ? 0.220 4.474 -24.149 1.00 47.88 81 ASP A CA 1
ATOM 622 C C . ASP A 1 81 ? -0.835 5.277 -24.937 1.00 47.88 81 ASP A C 1
ATOM 624 O O . ASP A 1 81 ? -0.972 6.493 -24.775 1.00 47.88 81 ASP A O 1
ATOM 628 N N . ASP A 1 82 ? -1.569 4.615 -25.838 1.00 51.84 82 ASP A N 1
ATOM 629 C CA . ASP A 1 82 ? -2.802 5.166 -26.392 1.00 51.84 82 ASP A CA 1
ATOM 630 C C . ASP A 1 82 ? -3.983 4.723 -25.517 1.00 51.84 82 ASP A C 1
ATOM 632 O O . ASP A 1 82 ? -4.507 3.624 -25.637 1.00 51.84 82 ASP A O 1
ATOM 636 N N . SER A 1 83 ? -4.446 5.605 -24.632 1.00 52.16 83 SER A N 1
ATOM 637 C CA . SER A 1 83 ? -5.517 5.369 -23.637 1.00 52.16 83 SER A CA 1
ATOM 638 C C . SER A 1 83 ? -6.864 4.828 -24.169 1.00 52.16 83 SER A C 1
ATOM 640 O O . SER A 1 83 ? -7.806 4.629 -23.399 1.00 52.16 83 SER A O 1
ATOM 642 N N . LYS A 1 84 ? -6.983 4.611 -25.484 1.00 57.9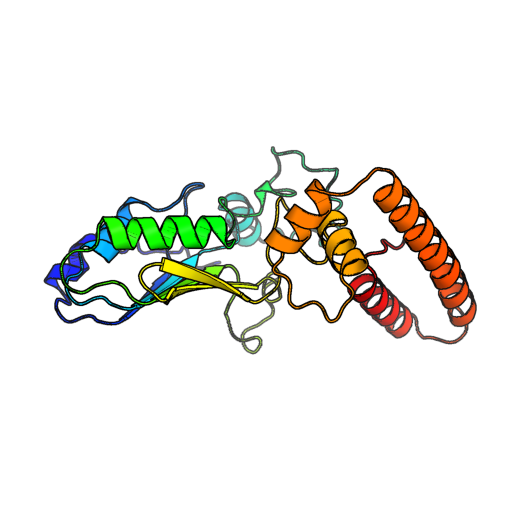4 84 LYS A N 1
ATOM 643 C CA . LYS A 1 84 ? -8.109 3.969 -26.173 1.00 57.94 84 LYS A CA 1
ATOM 644 C C . LYS A 1 84 ? -8.014 2.444 -26.189 1.00 57.94 84 LYS A C 1
ATOM 646 O O . LYS A 1 84 ? -9.049 1.785 -26.254 1.00 57.94 84 LYS A O 1
ATOM 651 N N . THR A 1 85 ? -6.810 1.890 -26.150 1.00 65.12 85 THR A N 1
ATOM 652 C CA . THR A 1 85 ? -6.574 0.467 -25.911 1.00 65.12 85 THR A CA 1
ATOM 653 C C . THR A 1 85 ? -6.252 0.308 -24.422 1.00 65.12 85 THR A C 1
ATOM 655 O O . THR A 1 85 ? -5.796 1.264 -23.793 1.00 65.12 85 THR A O 1
ATOM 658 N N . CYS A 1 86 ? -6.535 -0.832 -23.784 1.00 70.44 86 CYS A N 1
ATOM 659 C CA . CYS A 1 86 ? -6.152 -1.029 -22.380 1.00 70.44 86 CYS A CA 1
ATOM 660 C C . CYS A 1 86 ? -4.629 -1.220 -22.282 1.00 70.44 86 CYS A C 1
ATOM 662 O O . CYS A 1 86 ? -4.163 -2.273 -21.863 1.00 70.44 86 CYS A O 1
ATOM 664 N N . ASN A 1 87 ? -3.840 -0.237 -22.702 1.00 66.44 87 ASN A N 1
ATOM 665 C CA . ASN A 1 87 ? -2.389 -0.262 -22.722 1.00 66.44 87 ASN A CA 1
ATOM 666 C C . ASN A 1 87 ? -1.814 0.603 -21.594 1.00 66.44 87 ASN A C 1
ATOM 668 O O . ASN A 1 87 ? -2.530 1.310 -20.884 1.00 66.44 87 ASN A O 1
ATOM 672 N N . GLY A 1 88 ? -0.509 0.447 -21.360 1.00 68.25 88 GLY A N 1
ATOM 673 C CA . GLY A 1 88 ? 0.241 1.253 -20.400 1.00 68.25 88 GLY A CA 1
ATOM 674 C C . GLY A 1 88 ? -0.361 1.301 -19.000 1.00 68.25 88 GLY A C 1
ATOM 675 O O . GLY A 1 88 ? -0.645 0.269 -18.380 1.00 68.25 88 GLY A O 1
ATOM 676 N N . THR A 1 89 ? -0.519 2.518 -18.485 1.00 68.50 89 THR A N 1
ATOM 677 C CA . THR A 1 89 ? -0.999 2.755 -17.116 1.00 68.50 89 THR A CA 1
ATOM 678 C C . THR A 1 89 ? -2.480 2.427 -16.944 1.00 68.50 89 THR A C 1
ATOM 680 O O . THR A 1 89 ? -2.900 2.064 -15.844 1.00 68.50 89 THR A O 1
ATOM 683 N N . ALA A 1 90 ? -3.259 2.441 -18.032 1.00 72.88 90 ALA A N 1
ATOM 684 C CA . ALA A 1 90 ? -4.685 2.122 -18.023 1.00 72.88 90 ALA A CA 1
ATOM 685 C C . ALA A 1 90 ? -4.977 0.648 -17.684 1.00 72.88 90 ALA A C 1
ATOM 687 O O . ALA A 1 90 ? -6.116 0.303 -17.358 1.00 72.88 90 ALA A O 1
ATOM 688 N N . ARG A 1 91 ? -3.964 -0.232 -17.703 1.00 73.75 91 ARG A N 1
ATOM 689 C CA . ARG A 1 91 ? -4.067 -1.626 -17.227 1.00 73.75 91 ARG A CA 1
ATOM 690 C C . ARG A 1 91 ? -4.149 -1.768 -15.718 1.00 73.75 91 ARG A C 1
ATOM 692 O O . ARG A 1 91 ? -4.525 -2.833 -15.222 1.00 73.75 91 ARG A O 1
ATOM 699 N N . TYR A 1 92 ? -3.795 -0.717 -14.993 1.00 77.62 92 TYR A N 1
ATOM 700 C CA . TYR A 1 92 ? -3.686 -0.745 -13.549 1.00 77.62 92 TYR A CA 1
ATOM 701 C C . TYR A 1 92 ? -4.779 0.095 -12.909 1.00 77.62 92 TYR A C 1
ATOM 703 O O . TYR A 1 92 ? -5.224 1.115 -13.432 1.00 77.62 92 TYR A O 1
ATOM 711 N N . GLN A 1 93 ? -5.248 -0.369 -11.762 1.00 79.62 93 GLN A N 1
ATOM 712 C CA . GLN A 1 93 ? -6.295 0.296 -11.016 1.00 79.62 93 GLN A CA 1
ATOM 713 C C . GLN A 1 93 ? -5.703 1.408 -10.144 1.00 79.62 93 GLN A C 1
ATOM 715 O O . GLN A 1 93 ? -4.786 1.173 -9.354 1.00 79.62 93 GLN A O 1
ATOM 720 N N . LEU A 1 94 ? -6.257 2.611 -10.292 1.00 76.94 94 LEU A N 1
ATOM 721 C CA . LEU A 1 94 ? -5.895 3.808 -9.533 1.00 76.94 94 LEU A CA 1
ATOM 722 C C . LEU A 1 94 ? -6.852 4.036 -8.341 1.00 76.94 94 LEU A C 1
ATOM 724 O O . LEU A 1 94 ? -8.003 3.593 -8.405 1.00 76.94 94 LEU A O 1
ATOM 728 N N . PRO A 1 95 ? -6.412 4.734 -7.269 1.00 72.50 95 PRO A N 1
ATOM 729 C CA . PRO A 1 95 ? -5.031 5.166 -7.006 1.00 72.50 95 PRO A CA 1
ATOM 730 C C . PRO A 1 95 ? -4.113 3.979 -6.682 1.00 72.50 95 PRO A C 1
ATOM 732 O O . PRO A 1 95 ? -4.578 2.918 -6.278 1.00 72.50 95 PRO A O 1
ATOM 735 N N . TYR A 1 96 ? -2.802 4.124 -6.859 1.00 78.50 96 TYR A N 1
ATOM 736 C CA . TYR A 1 96 ? -1.855 3.062 -6.504 1.00 78.50 96 TYR A CA 1
ATOM 737 C C . TYR A 1 96 ? -1.758 2.878 -4.988 1.00 78.50 96 TYR A C 1
ATOM 739 O O . TYR A 1 96 ? -1.945 3.829 -4.237 1.00 78.50 96 TYR A O 1
ATOM 747 N N . ILE A 1 97 ? -1.441 1.662 -4.533 1.00 84.38 97 ILE A N 1
ATOM 748 C CA . ILE A 1 97 ? -1.086 1.467 -3.125 1.00 84.38 97 ILE A CA 1
ATOM 749 C C . ILE A 1 97 ? 0.364 1.893 -2.948 1.00 84.38 97 ILE A C 1
ATOM 751 O O . ILE A 1 97 ? 1.281 1.217 -3.410 1.00 84.38 97 ILE A O 1
ATOM 755 N N . ASN A 1 98 ? 0.540 3.019 -2.275 1.00 82.88 98 ASN A N 1
ATOM 756 C CA . ASN A 1 98 ? 1.816 3.523 -1.794 1.00 82.88 98 ASN A CA 1
ATOM 757 C C . ASN A 1 98 ? 1.669 3.968 -0.335 1.00 82.88 98 ASN A C 1
ATOM 759 O O . ASN A 1 98 ? 0.578 3.859 0.236 1.00 82.88 98 ASN A O 1
ATOM 763 N N . ARG A 1 99 ? 2.753 4.460 0.273 1.00 83.31 99 ARG A N 1
ATOM 764 C CA . ARG A 1 99 ? 2.724 4.905 1.667 1.00 83.31 99 ARG A CA 1
ATOM 765 C C . ARG A 1 99 ? 1.685 5.996 1.903 1.00 83.31 99 ARG A C 1
ATOM 767 O O . ARG A 1 99 ? 0.891 5.859 2.822 1.00 83.31 99 ARG A O 1
ATOM 774 N N . THR A 1 100 ? 1.657 7.025 1.057 1.00 84.69 100 THR A N 1
ATOM 775 C CA . THR A 1 100 ? 0.725 8.154 1.192 1.00 84.69 100 THR A CA 1
ATOM 776 C C . THR A 1 100 ? -0.726 7.695 1.124 1.00 84.69 100 THR A C 1
ATOM 778 O O . THR A 1 100 ? -1.512 8.005 2.003 1.00 84.69 100 THR A O 1
ATOM 781 N N . THR A 1 101 ? -1.079 6.875 0.132 1.00 88.31 101 THR A N 1
ATOM 782 C CA . THR A 1 101 ? -2.447 6.357 -0.015 1.00 88.31 101 THR A CA 1
ATOM 783 C C . THR A 1 101 ? -2.825 5.438 1.146 1.00 88.31 101 THR A C 1
ATOM 785 O O . THR A 1 101 ? -3.967 5.455 1.596 1.00 88.31 101 THR A O 1
ATOM 788 N N . ALA A 1 102 ? -1.886 4.635 1.650 1.00 91.75 102 ALA A N 1
ATOM 789 C CA . ALA A 1 102 ? -2.111 3.800 2.825 1.00 91.75 102 ALA A CA 1
ATOM 790 C C . ALA A 1 102 ? -2.310 4.631 4.098 1.00 91.75 102 ALA A C 1
ATOM 792 O O . ALA A 1 102 ? -3.206 4.328 4.882 1.00 91.75 102 ALA A O 1
ATOM 793 N N . GLU A 1 103 ? -1.523 5.690 4.269 1.00 91.81 103 GLU A N 1
ATOM 794 C CA . GLU A 1 103 ? -1.651 6.647 5.364 1.00 91.81 103 GLU A CA 1
ATOM 795 C C . GLU A 1 103 ? -2.993 7.386 5.301 1.00 91.81 103 GLU A C 1
ATOM 797 O O . GLU A 1 103 ? -3.705 7.423 6.301 1.00 91.81 103 GLU A O 1
ATOM 802 N N . ASP A 1 104 ? -3.398 7.863 4.121 1.00 92.56 104 ASP A N 1
ATOM 803 C CA . ASP A 1 104 ? -4.701 8.495 3.894 1.00 92.56 104 ASP A CA 1
ATOM 804 C C . ASP A 1 104 ? -5.852 7.546 4.254 1.00 92.56 1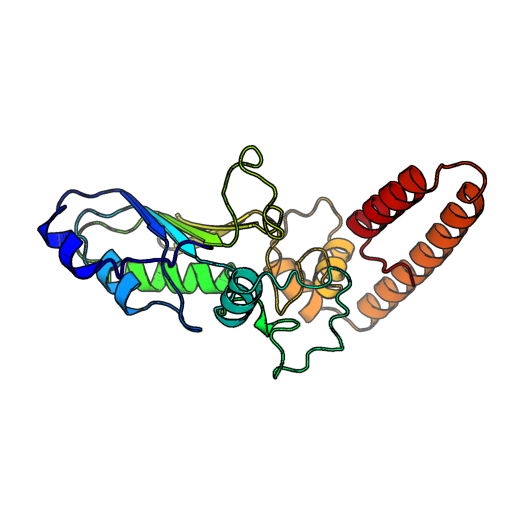04 ASP A C 1
ATOM 806 O O . ASP A 1 104 ? -6.784 7.928 4.960 1.00 92.56 104 ASP A O 1
ATOM 810 N N . VAL A 1 105 ? -5.785 6.285 3.810 1.00 95.19 105 VAL A N 1
ATOM 811 C CA . VAL A 1 105 ? -6.787 5.257 4.137 1.00 95.19 105 VAL A CA 1
ATOM 812 C C . VAL A 1 105 ? -6.811 4.964 5.637 1.00 95.19 105 VAL A C 1
ATOM 814 O O . VAL A 1 105 ? -7.888 4.865 6.227 1.00 95.19 105 VAL A O 1
ATOM 817 N N . PHE A 1 106 ? -5.644 4.821 6.264 1.00 97.06 106 PHE A N 1
ATOM 818 C CA . PHE A 1 106 ? -5.531 4.511 7.684 1.00 97.06 106 PHE A CA 1
ATOM 819 C C . PHE A 1 106 ? -6.064 5.645 8.561 1.00 97.06 106 PHE A C 1
ATOM 821 O O . PHE A 1 106 ? -6.893 5.399 9.440 1.00 97.06 106 PHE A O 1
ATOM 828 N N . ASN A 1 107 ? -5.647 6.881 8.282 1.00 96.25 107 ASN A N 1
ATOM 829 C CA . ASN A 1 107 ? -6.129 8.075 8.968 1.00 96.25 107 ASN A CA 1
ATOM 830 C C . ASN A 1 107 ? -7.633 8.241 8.758 1.00 96.25 107 ASN A C 1
ATOM 832 O O . ASN A 1 107 ? -8.363 8.403 9.730 1.00 96.25 107 ASN A O 1
ATOM 836 N N . PHE A 1 108 ? -8.129 8.052 7.531 1.00 97.12 108 PHE A N 1
ATOM 837 C CA . PHE A 1 108 ? -9.562 8.104 7.253 1.00 97.12 108 PHE A CA 1
ATOM 838 C C . PHE A 1 108 ? -10.368 7.120 8.117 1.00 97.12 108 PHE A C 1
ATOM 840 O O . PHE A 1 108 ? -11.393 7.501 8.686 1.00 97.12 108 PHE A O 1
ATOM 847 N N . ILE A 1 109 ? -9.921 5.862 8.233 1.00 97.44 109 ILE A N 1
ATOM 848 C CA . ILE A 1 109 ? -10.590 4.862 9.077 1.00 97.44 109 ILE A CA 1
ATOM 849 C C . ILE A 1 109 ? -10.530 5.273 10.553 1.00 97.44 109 ILE A C 1
ATOM 851 O O . ILE A 1 109 ? -11.536 5.136 11.247 1.00 97.44 109 ILE A O 1
ATOM 855 N N . ARG A 1 110 ? -9.380 5.763 11.039 1.00 96.50 110 ARG A N 1
ATOM 856 C CA . ARG A 1 110 ? -9.206 6.208 12.433 1.00 96.50 110 ARG A CA 1
ATOM 857 C C . ARG A 1 110 ? -10.108 7.392 12.771 1.00 96.50 110 ARG A C 1
ATOM 859 O O . ARG A 1 110 ? -10.809 7.329 13.776 1.00 96.50 110 ARG A O 1
ATOM 866 N N . ASP A 1 111 ? -10.159 8.400 11.908 1.00 97.19 111 ASP A N 1
ATOM 867 C CA . ASP A 1 111 ? -10.955 9.618 12.103 1.00 97.19 111 ASP A CA 1
ATOM 868 C C . ASP A 1 111 ? -12.462 9.333 12.170 1.00 97.19 111 ASP A C 1
ATOM 870 O O . ASP A 1 111 ? -13.215 10.053 12.821 1.00 97.19 111 ASP A O 1
ATOM 874 N N . HIS A 1 112 ? -12.910 8.259 11.515 1.00 97.88 112 HIS A N 1
ATOM 875 C CA . HIS A 1 112 ? -14.312 7.834 11.501 1.00 97.88 112 HIS A CA 1
ATOM 876 C C . HIS A 1 112 ? -14.588 6.638 12.423 1.00 97.88 112 HIS A C 1
ATOM 878 O O . HIS A 1 112 ? -15.695 6.089 12.399 1.00 97.88 112 HIS A O 1
ATOM 884 N N . LYS A 1 113 ? -13.594 6.191 13.203 1.00 97.81 113 LYS A N 1
ATOM 885 C CA . LYS A 1 113 ? -13.690 4.963 13.990 1.00 97.81 113 LYS A CA 1
ATOM 886 C C . LYS A 1 113 ? -14.717 5.111 15.107 1.00 97.81 113 LYS A C 1
ATOM 888 O O . LYS A 1 113 ? -14.658 6.030 15.917 1.00 97.81 113 LYS A O 1
ATOM 893 N N . GLN A 1 114 ? -15.626 4.147 15.196 1.00 96.88 114 GLN A N 1
ATOM 894 C CA . GLN A 1 114 ? -16.542 3.989 16.321 1.00 96.88 114 GLN A CA 1
ATOM 895 C C . GLN A 1 114 ? -16.021 2.888 17.251 1.00 96.88 114 GLN A C 1
ATOM 897 O O . GLN A 1 114 ? -15.531 1.857 16.789 1.00 96.88 114 GLN A O 1
ATOM 902 N N . GLY A 1 115 ? -16.125 3.085 18.565 1.00 96.88 115 GLY A N 1
ATOM 903 C CA . GLY A 1 115 ? -15.694 2.099 19.560 1.00 96.88 115 GLY A CA 1
ATOM 904 C C . GLY A 1 115 ? -14.178 2.061 19.777 1.00 96.88 115 GLY A C 1
ATOM 905 O O . GLY A 1 115 ? -13.552 3.096 19.983 1.00 96.88 115 GLY A O 1
ATOM 906 N N . LYS A 1 116 ? -13.594 0.858 19.793 1.00 97.62 116 LYS A N 1
ATOM 907 C CA . LYS A 1 116 ? -12.156 0.645 20.021 1.00 97.62 116 LYS A CA 1
ATOM 908 C C . LYS A 1 116 ? -11.330 1.246 18.884 1.00 97.62 116 LYS A C 1
ATOM 910 O O . LYS A 1 116 ? -11.741 1.201 17.726 1.00 97.62 116 LYS A O 1
ATOM 915 N N . GLU A 1 117 ? -10.150 1.759 19.217 1.00 97.12 117 GLU A N 1
ATOM 916 C CA . GLU A 1 117 ? -9.221 2.338 18.245 1.00 97.12 117 GLU A CA 1
ATOM 917 C C . GLU A 1 117 ? -8.718 1.294 17.229 1.00 97.12 117 GLU A C 1
ATOM 919 O O . GLU A 1 117 ? -8.491 0.127 17.562 1.00 97.12 117 GLU A O 1
ATOM 924 N N . MET A 1 118 ? -8.528 1.732 15.981 1.00 97.56 118 MET A N 1
ATOM 925 C CA . MET A 1 118 ? -7.874 0.949 14.933 1.00 97.56 118 MET A CA 1
ATOM 926 C C . MET A 1 118 ? -6.350 0.985 15.127 1.00 97.56 118 MET A C 1
ATOM 928 O O . MET A 1 118 ? -5.745 2.050 15.043 1.00 97.56 118 MET A O 1
ATOM 932 N N . HIS A 1 119 ? -5.722 -0.170 15.359 1.00 97.25 119 HIS A N 1
ATOM 933 C CA . HIS A 1 119 ? -4.281 -0.267 15.626 1.00 97.25 119 HIS A CA 1
ATOM 934 C C . HIS A 1 119 ? -3.442 -0.557 14.390 1.00 97.25 119 HIS A C 1
ATOM 936 O O . HIS A 1 119 ? -2.301 -0.104 14.326 1.00 97.25 119 HIS A O 1
ATOM 942 N N . ASN A 1 120 ? -3.967 -1.345 13.450 1.00 98.06 120 ASN A N 1
ATOM 943 C CA . ASN A 1 120 ? -3.217 -1.770 12.273 1.00 98.06 120 ASN A CA 1
ATOM 944 C C . ASN A 1 120 ? -4.136 -1.892 11.058 1.00 98.06 120 ASN A C 1
ATOM 946 O O . ASN A 1 120 ? -5.153 -2.582 11.117 1.00 98.06 120 ASN A O 1
ATOM 950 N N . VAL A 1 121 ? -3.760 -1.266 9.949 1.00 97.94 121 VAL A N 1
ATOM 951 C CA . VAL A 1 121 ? -4.349 -1.569 8.645 1.00 97.94 121 VAL A CA 1
ATOM 952 C C . VAL A 1 121 ? -3.230 -1.913 7.678 1.00 97.94 121 VAL A C 1
ATOM 954 O O . VAL A 1 121 ? -2.313 -1.123 7.465 1.00 97.94 121 VAL A O 1
ATOM 957 N N . THR A 1 122 ? -3.326 -3.090 7.071 1.00 97.12 122 THR A N 1
ATOM 958 C CA . THR A 1 122 ? -2.397 -3.539 6.039 1.00 97.12 122 THR A CA 1
ATOM 959 C C . THR A 1 122 ? -3.087 -3.498 4.686 1.00 97.12 122 THR A C 1
ATOM 961 O O . THR A 1 122 ? -4.075 -4.186 4.452 1.00 97.12 122 THR A O 1
ATOM 964 N N . LEU A 1 123 ? -2.566 -2.678 3.780 1.00 94.75 123 LEU A N 1
ATOM 965 C CA . LEU A 1 123 ? -3.037 -2.561 2.409 1.00 94.75 123 LEU A CA 1
ATOM 966 C C . LEU A 1 123 ? -2.182 -3.451 1.513 1.00 94.75 123 LEU A C 1
ATOM 968 O O . LEU A 1 123 ? -0.958 -3.334 1.488 1.00 94.75 123 LEU A O 1
ATOM 972 N N . ARG A 1 124 ? -2.829 -4.324 0.747 1.00 92.50 124 ARG A N 1
ATOM 973 C CA . ARG A 1 124 ? -2.185 -5.265 -0.169 1.00 92.50 124 ARG A CA 1
ATOM 974 C C . ARG A 1 124 ? -2.692 -5.044 -1.583 1.00 92.50 124 ARG A C 1
ATOM 976 O O . ARG A 1 124 ? -3.893 -4.996 -1.811 1.00 92.50 124 ARG A O 1
ATOM 983 N N . SER A 1 125 ? -1.781 -4.930 -2.542 1.00 88.25 125 SER A N 1
ATOM 984 C CA . SER A 1 125 ? -2.083 -4.877 -3.976 1.00 88.25 125 SER A CA 1
ATOM 985 C C . SER A 1 125 ? -1.406 -6.036 -4.681 1.00 88.25 125 SER A C 1
ATOM 987 O O . SER A 1 125 ? -0.299 -6.428 -4.301 1.00 88.25 125 SER A O 1
ATOM 989 N N . GLY A 1 126 ? -2.040 -6.544 -5.733 1.00 82.06 126 GLY A N 1
ATOM 990 C CA . GLY A 1 126 ? -1.462 -7.560 -6.609 1.00 82.06 126 GLY A CA 1
ATOM 991 C C . GLY A 1 126 ? -2.035 -8.951 -6.394 1.00 82.06 126 GLY A C 1
ATOM 992 O O . GLY A 1 126 ? -3.030 -9.129 -5.692 1.00 82.06 126 GLY A O 1
ATOM 993 N N . ASP A 1 127 ? -1.415 -9.940 -7.035 1.00 75.44 127 ASP A N 1
ATOM 994 C CA . ASP A 1 127 ? -1.835 -11.330 -6.908 1.00 75.44 127 ASP A CA 1
ATOM 995 C C . ASP A 1 127 ? -1.056 -12.038 -5.793 1.00 75.44 127 ASP A C 1
ATOM 997 O O . ASP A 1 127 ? 0.119 -12.392 -5.941 1.00 75.44 127 ASP A O 1
ATOM 1001 N N . TRP A 1 128 ? -1.736 -12.240 -4.666 1.00 74.62 128 TRP A N 1
ATOM 1002 C CA . TRP A 1 128 ? -1.217 -12.920 -3.478 1.00 74.62 128 TRP A CA 1
ATOM 1003 C C . TRP A 1 128 ? -1.483 -14.431 -3.478 1.00 74.62 128 TRP A C 1
ATOM 1005 O O . TRP A 1 128 ? -1.193 -15.103 -2.487 1.00 74.62 128 TRP A O 1
ATOM 1015 N N . VAL A 1 129 ? -2.002 -14.994 -4.575 1.00 70.44 129 VAL A N 1
ATOM 1016 C CA . VAL A 1 129 ? -2.167 -16.442 -4.715 1.00 70.44 129 VAL A CA 1
ATOM 1017 C C . VAL A 1 129 ? -0.795 -17.125 -4.656 1.00 70.44 129 VAL A C 1
ATOM 1019 O O . VAL A 1 129 ? 0.219 -16.634 -5.164 1.00 70.44 129 VAL A O 1
ATOM 1022 N N . SER A 1 130 ? -0.744 -18.266 -3.967 1.00 64.44 130 SER A N 1
ATOM 1023 C CA . SER A 1 130 ? 0.469 -19.079 -3.880 1.00 64.44 130 SER A CA 1
ATOM 1024 C C . SER A 1 130 ? 0.902 -19.538 -5.273 1.00 64.44 130 SER A C 1
ATOM 1026 O O . SER A 1 130 ? 0.073 -20.006 -6.054 1.00 64.44 130 SER A O 1
ATOM 1028 N N . ALA A 1 131 ? 2.205 -19.457 -5.562 1.00 61.09 131 ALA A N 1
ATOM 1029 C CA . ALA A 1 131 ? 2.790 -19.804 -6.862 1.00 61.09 131 ALA A CA 1
ATOM 1030 C C . ALA A 1 131 ? 2.448 -21.234 -7.337 1.00 61.09 131 ALA A C 1
ATOM 1032 O O . ALA A 1 131 ? 2.507 -21.530 -8.526 1.00 61.09 131 ALA A O 1
ATOM 1033 N N . SER A 1 132 ? 2.041 -22.120 -6.423 1.00 66.81 132 SER A N 1
ATOM 1034 C CA . SER A 1 132 ? 1.616 -23.488 -6.736 1.00 66.81 132 SER A CA 1
ATOM 1035 C C . SER A 1 132 ? 0.313 -23.585 -7.540 1.00 66.81 132 SER A C 1
ATOM 1037 O O . SER A 1 132 ? 0.059 -24.631 -8.130 1.00 66.81 132 SER A O 1
ATOM 1039 N N . ARG A 1 133 ? -0.517 -22.531 -7.590 1.00 63.78 133 ARG A N 1
ATOM 1040 C CA . ARG A 1 133 ? -1.808 -22.529 -8.312 1.00 63.78 133 ARG A CA 1
ATOM 1041 C C . ARG A 1 133 ? -1.749 -21.904 -9.708 1.00 63.78 133 ARG A C 1
ATOM 1043 O O . ARG A 1 133 ? -2.789 -21.616 -10.292 1.00 63.78 133 ARG A O 1
ATOM 1050 N N . GLY A 1 134 ? -0.544 -21.760 -10.253 1.00 55.06 134 GLY A N 1
ATOM 1051 C CA . GLY A 1 134 ? -0.304 -21.205 -11.579 1.00 55.06 134 GLY A CA 1
ATOM 1052 C C . GLY A 1 134 ? 0.248 -19.786 -11.517 1.00 55.06 134 GLY A C 1
ATOM 1053 O O . GLY A 1 134 ? -0.030 -19.015 -10.600 1.00 55.06 134 GLY A O 1
ATOM 1054 N N . ASN A 1 135 ? 1.064 -19.453 -12.513 1.00 54.41 135 ASN A N 1
ATOM 1055 C CA . ASN A 1 135 ? 1.643 -18.127 -12.647 1.00 54.41 135 ASN A CA 1
ATOM 1056 C C . ASN A 1 135 ? 0.596 -17.197 -13.258 1.00 54.41 135 ASN A C 1
ATOM 1058 O O . ASN A 1 135 ? 0.403 -17.189 -14.470 1.00 54.41 135 ASN A O 1
ATOM 1062 N N . SER A 1 136 ? -0.059 -16.388 -12.429 1.00 60.16 136 SER A N 1
ATOM 1063 C CA . SER A 1 136 ? -0.646 -15.148 -12.929 1.00 60.16 136 SER A CA 1
ATOM 1064 C C . SER A 1 136 ? 0.461 -14.301 -13.547 1.00 60.16 136 SER A C 1
ATOM 1066 O O . SER A 1 136 ? 1.556 -14.203 -12.987 1.00 60.16 136 SER A O 1
ATOM 1068 N N . ILE A 1 137 ? 0.185 -13.650 -14.678 1.00 58.59 137 ILE A N 1
ATOM 1069 C CA . ILE A 1 137 ? 1.106 -12.686 -15.307 1.00 58.59 137 ILE A CA 1
ATOM 1070 C C . ILE A 1 137 ? 1.508 -11.571 -14.324 1.00 58.59 137 ILE A C 1
ATOM 1072 O O . ILE A 1 137 ? 2.537 -10.919 -14.502 1.00 58.59 137 ILE A O 1
ATOM 1076 N N . MET A 1 138 ? 0.734 -11.383 -13.250 1.00 61.59 138 MET A N 1
ATOM 1077 C CA . MET A 1 138 ? 0.970 -10.393 -12.203 1.00 61.59 138 MET A CA 1
ATOM 1078 C C . MET A 1 138 ? 1.382 -11.012 -10.854 1.00 61.59 138 MET A C 1
ATOM 1080 O O . MET A 1 138 ? 1.411 -10.307 -9.850 1.00 61.59 138 MET A O 1
ATOM 1084 N N . SER A 1 139 ? 1.738 -12.301 -10.802 1.00 58.88 139 SER A N 1
ATOM 1085 C CA . SER A 1 139 ? 2.136 -13.000 -9.564 1.00 58.88 139 SER A CA 1
ATOM 1086 C C . SER A 1 139 ? 3.394 -12.421 -8.907 1.00 58.88 139 SER A C 1
ATOM 1088 O O . SER A 1 139 ? 3.538 -12.464 -7.686 1.00 58.88 139 SER A O 1
ATOM 1090 N N . TRP A 1 140 ? 4.282 -11.831 -9.708 1.00 56.81 140 TRP A N 1
ATOM 1091 C CA . TRP A 1 140 ? 5.499 -11.147 -9.264 1.00 56.81 140 TRP A CA 1
ATOM 1092 C C . TRP A 1 140 ? 5.269 -9.678 -8.882 1.00 56.81 140 TRP A C 1
ATOM 1094 O O . TRP A 1 140 ? 6.193 -8.999 -8.444 1.00 56.81 140 TRP A O 1
ATOM 1104 N N . LYS A 1 141 ? 4.038 -9.178 -9.027 1.00 71.69 141 LYS A N 1
ATOM 1105 C CA . LYS A 1 141 ? 3.678 -7.777 -8.827 1.00 71.69 141 LYS A CA 1
ATOM 1106 C C . LYS A 1 141 ? 2.873 -7.633 -7.538 1.00 71.69 141 LYS A C 1
ATOM 1108 O O . LYS A 1 141 ? 1.650 -7.756 -7.554 1.00 71.69 141 LYS A O 1
ATOM 1113 N N . ARG A 1 142 ? 3.561 -7.415 -6.413 1.00 80.69 142 ARG A N 1
ATOM 1114 C CA . ARG A 1 142 ? 2.959 -7.313 -5.073 1.00 80.69 142 ARG A CA 1
ATOM 1115 C C . ARG A 1 142 ? 3.457 -6.068 -4.360 1.00 80.69 142 ARG A C 1
ATOM 1117 O O . ARG A 1 142 ? 4.662 -5.845 -4.290 1.00 80.69 142 ARG A O 1
ATOM 1124 N N . ALA A 1 143 ? 2.525 -5.316 -3.791 1.00 85.12 143 ALA A N 1
ATOM 1125 C CA . ALA A 1 143 ? 2.829 -4.219 -2.885 1.00 85.12 143 ALA A CA 1
ATOM 1126 C C . ALA A 1 143 ? 2.070 -4.435 -1.580 1.00 85.12 143 ALA A C 1
ATOM 1128 O O . ALA A 1 143 ? 0.880 -4.761 -1.595 1.00 85.12 143 ALA A O 1
ATOM 1129 N N . GLU A 1 144 ? 2.760 -4.266 -0.462 1.00 90.38 144 GLU A N 1
ATOM 1130 C CA . GLU A 1 144 ? 2.182 -4.294 0.874 1.00 90.38 144 GLU A CA 1
ATOM 1131 C C . GLU A 1 144 ? 2.560 -3.003 1.588 1.00 90.38 144 GLU A C 1
ATOM 1133 O O . GLU A 1 144 ? 3.714 -2.591 1.561 1.00 90.38 144 GLU A O 1
ATOM 1138 N N . VAL A 1 145 ? 1.601 -2.364 2.244 1.00 92.06 145 VAL A N 1
ATOM 1139 C CA . VAL A 1 145 ? 1.872 -1.240 3.135 1.00 92.06 145 VAL A CA 1
ATOM 1140 C C . VAL A 1 145 ? 1.119 -1.471 4.430 1.00 92.06 145 VAL A C 1
ATOM 1142 O O . VAL A 1 145 ? -0.108 -1.514 4.432 1.00 92.06 145 VAL A O 1
ATOM 1145 N N . ALA A 1 146 ? 1.854 -1.641 5.524 1.00 95.56 146 ALA A N 1
ATOM 1146 C CA . ALA A 1 146 ? 1.292 -1.820 6.854 1.00 95.56 146 ALA A CA 1
ATOM 1147 C C . ALA A 1 146 ? 1.382 -0.505 7.626 1.00 95.56 146 ALA A C 1
ATOM 1149 O O . ALA A 1 146 ? 2.479 0.013 7.830 1.00 95.56 146 ALA A O 1
ATOM 1150 N N . CYS A 1 147 ? 0.238 0.023 8.046 1.00 97.12 147 CYS A N 1
ATOM 1151 C CA . CYS A 1 147 ? 0.136 1.221 8.866 1.00 97.12 147 CYS A CA 1
ATOM 1152 C C . CYS A 1 147 ? -0.230 0.847 10.299 1.00 97.12 147 CYS A C 1
ATOM 1154 O O . CYS A 1 147 ? -1.230 0.165 10.525 1.00 97.12 147 CYS A O 1
ATOM 1156 N N . THR A 1 148 ? 0.569 1.302 11.258 1.00 97.50 148 THR A N 1
ATOM 1157 C CA . THR A 1 148 ? 0.384 1.085 12.696 1.00 97.50 148 THR A CA 1
ATOM 1158 C C . THR A 1 148 ? 0.311 2.409 13.448 1.00 97.50 148 THR A C 1
ATOM 1160 O O . THR A 1 148 ? 0.673 3.461 12.920 1.00 97.50 148 THR A O 1
ATOM 1163 N N . VAL A 1 149 ? -0.182 2.373 14.689 1.00 96.56 149 VAL A N 1
ATOM 1164 C CA . VAL A 1 149 ? -0.108 3.518 15.608 1.00 96.56 149 VAL A CA 1
ATOM 1165 C C . VAL A 1 149 ? 1.140 3.389 16.480 1.00 96.56 149 VAL A C 1
ATOM 1167 O O . VAL A 1 149 ? 1.252 2.436 17.249 1.00 96.56 149 VAL A O 1
ATOM 1170 N N . GLU A 1 150 ? 2.045 4.362 16.395 1.00 93.88 150 GLU A N 1
ATOM 1171 C CA . GLU A 1 150 ? 3.216 4.511 17.269 1.00 93.88 150 GLU A CA 1
ATOM 1172 C C . GLU A 1 150 ? 3.207 5.935 17.843 1.00 93.88 150 GLU A C 1
ATOM 1174 O O . GLU A 1 150 ? 3.074 6.905 17.099 1.00 93.88 150 GLU A O 1
ATOM 1179 N N . ASP A 1 151 ? 3.268 6.079 19.171 1.00 91.94 151 ASP A N 1
ATOM 1180 C CA . ASP A 1 151 ? 3.235 7.380 19.864 1.00 91.94 151 ASP A CA 1
ATOM 1181 C C . ASP A 1 151 ? 2.089 8.312 19.411 1.00 91.94 151 ASP A C 1
ATOM 1183 O O . ASP A 1 151 ? 2.260 9.514 19.202 1.00 91.94 151 ASP A O 1
ATOM 1187 N N . SER A 1 152 ? 0.886 7.749 19.249 1.00 89.81 152 SER A N 1
ATOM 1188 C CA . SER A 1 152 ? -0.323 8.423 18.728 1.00 89.81 152 SER A CA 1
ATOM 1189 C C . SER A 1 152 ? -0.262 8.854 17.254 1.00 89.81 152 SER A C 1
ATOM 1191 O O . SER A 1 152 ? -1.250 9.374 16.731 1.00 89.81 152 SER A O 1
ATOM 1193 N N . ARG A 1 153 ? 0.846 8.611 16.549 1.00 89.88 153 ARG A N 1
ATOM 1194 C CA . ARG A 1 153 ? 1.021 8.923 15.125 1.00 89.88 153 ARG A CA 1
ATOM 1195 C C . ARG A 1 153 ? 0.849 7.673 14.270 1.00 89.88 153 ARG A C 1
ATOM 1197 O O . ARG A 1 153 ? 1.108 6.559 14.713 1.00 89.88 153 ARG A O 1
ATOM 1204 N N . ALA A 1 154 ? 0.384 7.867 13.040 1.00 92.19 154 ALA A N 1
ATOM 1205 C CA . ALA A 1 154 ? 0.375 6.807 12.044 1.00 92.19 154 ALA A CA 1
ATOM 1206 C C . ALA A 1 154 ? 1.797 6.592 11.509 1.00 92.19 154 ALA A C 1
ATOM 1208 O O . ALA A 1 154 ? 2.448 7.538 11.068 1.00 92.19 154 ALA A O 1
ATOM 1209 N N . VAL A 1 155 ? 2.270 5.348 11.532 1.00 92.94 155 VAL A N 1
ATOM 1210 C CA . VAL A 1 155 ? 3.541 4.937 10.932 1.00 92.94 155 VAL A CA 1
ATOM 1211 C C . VAL A 1 155 ? 3.244 3.872 9.890 1.00 92.94 155 VAL A C 1
ATOM 1213 O O . VAL A 1 155 ? 2.767 2.789 10.214 1.00 92.94 155 VAL A O 1
ATOM 1216 N N . CYS A 1 156 ? 3.508 4.189 8.624 1.00 91.88 156 CYS A N 1
ATOM 1217 C CA . CYS A 1 156 ? 3.254 3.297 7.498 1.00 91.88 156 CYS A CA 1
ATOM 1218 C C . CYS A 1 156 ? 4.565 2.774 6.913 1.00 91.88 156 CYS A C 1
ATOM 1220 O O . CYS A 1 156 ? 5.392 3.541 6.418 1.00 91.88 156 CYS A O 1
ATOM 1222 N N . ASN A 1 157 ? 4.721 1.455 6.942 1.00 89.19 157 ASN A N 1
ATOM 1223 C CA . ASN A 1 157 ? 5.878 0.737 6.434 1.00 89.19 157 ASN A CA 1
ATOM 1224 C C . ASN A 1 157 ? 5.492 -0.022 5.164 1.00 89.19 157 ASN A C 1
ATOM 1226 O O . ASN A 1 157 ? 4.678 -0.947 5.198 1.00 89.19 157 ASN A O 1
ATOM 1230 N N . ALA A 1 158 ? 6.092 0.366 4.043 1.00 84.88 158 ALA A N 1
ATOM 1231 C CA . ALA A 1 158 ? 5.933 -0.330 2.777 1.00 84.88 158 ALA A CA 1
ATOM 1232 C C . ALA A 1 158 ? 6.891 -1.529 2.676 1.00 84.88 158 ALA A C 1
ATOM 1234 O O . ALA A 1 158 ? 8.042 -1.467 3.108 1.00 84.88 158 ALA A O 1
ATOM 1235 N N . LYS A 1 159 ? 6.411 -2.621 2.084 1.00 81.56 159 LYS A N 1
ATOM 1236 C CA . LYS A 1 159 ? 7.166 -3.825 1.738 1.00 81.56 159 LYS A CA 1
ATOM 1237 C C . LYS A 1 159 ? 6.843 -4.247 0.308 1.00 81.56 159 LYS A C 1
ATOM 1239 O O . LYS A 1 159 ? 5.710 -4.129 -0.162 1.00 81.56 159 LYS A O 1
ATOM 1244 N N . GLY A 1 160 ? 7.839 -4.829 -0.352 1.00 69.44 160 GLY A N 1
ATOM 1245 C CA . GLY A 1 160 ? 7.749 -5.181 -1.766 1.00 69.44 160 GLY A CA 1
ATOM 1246 C C . GLY A 1 160 ? 8.066 -3.992 -2.667 1.00 69.44 160 GLY A C 1
ATOM 1247 O O . GLY A 1 160 ? 8.462 -2.928 -2.199 1.00 69.44 160 GLY A O 1
ATOM 1248 N N . VAL A 1 161 ? 7.942 -4.200 -3.973 1.00 63.22 161 VAL A N 1
ATOM 1249 C CA . VAL A 1 161 ? 8.252 -3.162 -4.957 1.00 63.22 161 VAL A CA 1
ATOM 1250 C C . VAL A 1 161 ? 7.028 -2.259 -5.075 1.00 63.22 161 VAL A C 1
ATOM 1252 O O . VAL A 1 161 ? 5.955 -2.729 -5.459 1.00 63.22 161 VAL A O 1
ATOM 1255 N N . LEU A 1 162 ? 7.154 -0.977 -4.721 1.00 59.16 162 LEU A N 1
ATOM 1256 C CA . LEU A 1 162 ? 6.051 -0.038 -4.895 1.00 59.16 162 LEU A CA 1
ATOM 1257 C C . LEU A 1 162 ? 5.857 0.261 -6.382 1.00 59.16 162 LEU A C 1
ATOM 1259 O O . LEU A 1 162 ? 6.807 0.316 -7.167 1.00 59.16 162 LEU A O 1
ATOM 1263 N N . TYR A 1 163 ? 4.599 0.434 -6.770 1.00 61.12 163 TYR A N 1
ATOM 1264 C CA . TYR A 1 163 ? 4.231 0.797 -8.129 1.00 61.12 163 TYR A CA 1
ATOM 1265 C C . TYR A 1 163 ? 3.971 2.303 -8.183 1.00 61.12 163 TYR A C 1
ATOM 1267 O O . TYR A 1 163 ? 3.017 2.798 -7.577 1.00 61.12 163 TYR A O 1
ATOM 1275 N N . TYR A 1 164 ? 4.825 3.038 -8.891 1.00 53.75 164 TYR A N 1
ATOM 1276 C CA . TYR A 1 164 ? 4.772 4.490 -9.000 1.00 53.75 164 TYR A CA 1
ATOM 1277 C C . TYR A 1 164 ? 4.559 4.908 -10.458 1.00 53.75 164 TYR A C 1
ATOM 1279 O O . TYR A 1 164 ? 5.387 4.650 -11.322 1.00 53.75 164 TYR A O 1
ATOM 1287 N N . LYS A 1 165 ? 3.437 5.581 -10.750 1.00 53.97 165 LYS A N 1
ATOM 1288 C CA . LYS A 1 165 ? 3.145 6.183 -12.072 1.00 53.97 165 LYS A CA 1
ATOM 1289 C C . LYS A 1 165 ? 3.305 5.250 -13.282 1.00 53.97 165 LYS A C 1
ATOM 1291 O O . LYS A 1 165 ? 3.665 5.707 -14.361 1.00 53.97 165 LYS A O 1
ATOM 1296 N N . GLY A 1 166 ? 3.016 3.964 -13.139 1.00 50.59 166 GLY A N 1
ATOM 1297 C CA . GLY A 1 166 ? 3.196 3.035 -14.255 1.00 50.59 166 GLY A CA 1
ATOM 1298 C C . GLY A 1 166 ? 4.510 2.253 -14.229 1.00 50.59 166 GLY A C 1
ATOM 1299 O O . GLY A 1 166 ? 4.651 1.275 -14.961 1.00 50.59 166 GLY A O 1
ATOM 1300 N N . LEU A 1 167 ? 5.453 2.668 -13.384 1.00 53.47 167 LEU A N 1
ATOM 1301 C CA . LEU A 1 167 ? 6.791 2.108 -13.270 1.00 53.47 167 LEU A CA 1
ATOM 1302 C C . LEU A 1 167 ? 6.972 1.457 -11.902 1.00 53.47 167 LEU A C 1
ATOM 1304 O O . LEU A 1 167 ? 6.438 1.904 -10.885 1.00 53.47 167 LEU A O 1
ATOM 1308 N N . TRP A 1 168 ? 7.734 0.374 -11.872 1.00 57.84 168 TRP A N 1
ATOM 1309 C CA . TRP A 1 168 ? 8.169 -0.206 -10.612 1.00 57.84 168 TRP A CA 1
ATOM 1310 C C . TRP A 1 168 ? 9.221 0.683 -9.985 1.00 57.84 168 TRP A C 1
ATOM 1312 O O . TRP A 1 168 ? 10.047 1.255 -10.689 1.00 57.84 168 TRP A O 1
ATOM 1322 N N . ALA A 1 169 ? 9.242 0.745 -8.659 1.00 58.25 169 ALA A N 1
ATOM 1323 C CA . ALA A 1 169 ? 10.214 1.555 -7.949 1.00 58.25 169 ALA A CA 1
ATOM 1324 C C . ALA A 1 169 ? 11.676 1.259 -8.328 1.00 58.25 169 ALA A C 1
ATOM 1326 O O . ALA A 1 169 ? 12.516 2.147 -8.363 1.00 58.25 169 ALA A O 1
ATOM 1327 N N . GLN A 1 170 ? 11.973 0.003 -8.655 1.00 55.16 170 GLN A N 1
ATOM 1328 C CA . GLN A 1 170 ? 13.285 -0.436 -9.138 1.00 55.16 170 GLN A CA 1
ATOM 1329 C C . GLN A 1 170 ? 13.567 -0.077 -10.612 1.00 55.16 170 GLN A C 1
ATOM 1331 O O . GLN A 1 170 ? 14.725 -0.010 -11.011 1.00 55.16 170 GLN A O 1
ATOM 1336 N N . ASP A 1 171 ? 12.525 0.172 -11.406 1.00 55.34 171 ASP A N 1
ATOM 1337 C CA . ASP A 1 171 ? 12.617 0.520 -12.830 1.00 55.34 171 ASP A CA 1
ATOM 1338 C C . ASP A 1 171 ? 12.517 2.042 -13.044 1.00 55.34 171 ASP A C 1
ATOM 1340 O O . ASP A 1 171 ? 12.820 2.558 -14.120 1.00 55.34 171 ASP A O 1
ATOM 1344 N N . ASP A 1 172 ? 12.116 2.793 -12.016 1.00 70.88 172 ASP A N 1
ATOM 1345 C CA . ASP A 1 172 ? 12.072 4.246 -12.056 1.00 70.88 172 ASP A CA 1
ATOM 1346 C C . ASP A 1 172 ? 13.487 4.814 -11.856 1.00 70.88 172 ASP A C 1
ATOM 1348 O O . ASP A 1 172 ? 14.082 4.744 -10.775 1.00 70.88 172 ASP A O 1
ATOM 1352 N N . HIS A 1 173 ? 14.036 5.413 -12.916 1.00 75.62 173 HIS A N 1
ATOM 1353 C CA . HIS A 1 173 ? 15.359 6.048 -12.898 1.00 75.62 173 HIS A CA 1
ATOM 1354 C C . HIS A 1 173 ? 15.543 7.056 -11.749 1.00 75.62 173 HIS A C 1
ATOM 1356 O O . HIS A 1 173 ? 16.663 7.266 -11.290 1.00 75.62 173 HIS A O 1
ATOM 1362 N N . LYS A 1 174 ? 14.463 7.671 -11.262 1.00 80.00 174 LYS A N 1
ATOM 1363 C CA . LYS A 1 174 ? 14.486 8.671 -10.188 1.00 80.00 174 LYS A CA 1
ATOM 1364 C C . LYS A 1 174 ? 14.704 8.016 -8.833 1.00 80.00 174 LYS A C 1
ATOM 1366 O O . LYS A 1 174 ? 15.460 8.517 -8.007 1.00 80.00 174 LYS A O 1
ATOM 1371 N N . LEU A 1 175 ? 14.110 6.849 -8.630 1.00 77.50 175 LEU A N 1
ATOM 1372 C CA . LEU A 1 175 ? 14.318 6.046 -7.431 1.00 77.50 175 LEU A CA 1
ATOM 1373 C C . LEU A 1 175 ? 15.688 5.365 -7.458 1.00 77.50 175 LEU A C 1
ATOM 1375 O O . LEU A 1 175 ? 16.385 5.341 -6.443 1.00 77.50 175 LEU A O 1
ATOM 1379 N N . ASN A 1 176 ? 16.140 4.926 -8.635 1.00 79.81 176 ASN A N 1
ATOM 1380 C CA . ASN A 1 176 ? 17.511 4.453 -8.831 1.00 79.81 176 ASN A CA 1
ATOM 1381 C C . ASN A 1 176 ? 18.556 5.547 -8.580 1.00 79.81 176 ASN A C 1
ATOM 1383 O O . ASN A 1 176 ? 19.616 5.252 -8.026 1.00 79.81 176 ASN A O 1
ATOM 1387 N N . TYR A 1 177 ? 18.260 6.800 -8.930 1.00 85.81 177 TYR A N 1
ATOM 1388 C CA . TYR A 1 177 ? 19.084 7.945 -8.552 1.00 85.81 177 TYR A CA 1
ATOM 1389 C C . TYR A 1 177 ? 19.173 8.078 -7.027 1.00 85.81 177 TYR A C 1
ATOM 1391 O O . TYR A 1 177 ? 20.277 8.159 -6.488 1.00 85.81 177 TYR A O 1
ATOM 1399 N N . GLY A 1 178 ? 18.038 8.019 -6.320 1.00 84.56 178 GLY A N 1
ATOM 1400 C CA . GLY A 1 178 ? 18.024 8.031 -4.856 1.00 84.56 178 GLY A CA 1
ATOM 1401 C C . GLY A 1 178 ? 18.892 6.909 -4.273 1.00 84.56 178 GLY A C 1
ATOM 1402 O O . GLY A 1 178 ? 19.737 7.154 -3.418 1.00 84.56 178 GLY A O 1
ATOM 1403 N N . ARG A 1 179 ? 18.767 5.678 -4.785 1.00 83.81 179 ARG A N 1
ATOM 1404 C CA . ARG A 1 179 ? 19.541 4.525 -4.284 1.00 83.81 179 ARG A CA 1
ATOM 1405 C C . ARG A 1 179 ? 21.028 4.674 -4.554 1.00 83.81 179 ARG A C 1
ATOM 1407 O O . ARG A 1 179 ? 21.845 4.296 -3.723 1.00 83.81 179 ARG A O 1
ATOM 1414 N N . TRP A 1 180 ? 21.391 5.231 -5.706 1.00 88.12 180 TRP A N 1
ATOM 1415 C CA . TRP A 1 180 ? 22.780 5.555 -6.006 1.00 88.12 180 TRP A CA 1
ATOM 1416 C C . TRP A 1 180 ? 23.333 6.595 -5.028 1.00 88.12 180 TRP A C 1
ATOM 1418 O O . TRP A 1 180 ? 24.412 6.383 -4.478 1.00 88.12 180 TRP A O 1
ATOM 1428 N N . ARG A 1 181 ? 22.573 7.663 -4.760 1.00 89.12 181 ARG A N 1
ATOM 1429 C CA . ARG A 1 181 ? 22.995 8.776 -3.901 1.00 89.12 181 ARG A CA 1
ATOM 1430 C C . ARG A 1 181 ? 23.280 8.346 -2.460 1.00 89.12 181 ARG A C 1
ATOM 1432 O O . ARG A 1 181 ? 24.256 8.806 -1.878 1.00 89.12 181 ARG A O 1
ATOM 1439 N N . TYR A 1 182 ? 22.451 7.475 -1.884 1.00 88.56 182 TYR A N 1
ATOM 1440 C CA . TYR A 1 182 ? 22.616 7.019 -0.491 1.00 88.56 182 TYR A CA 1
ATOM 1441 C C . TYR A 1 182 ? 23.318 5.663 -0.364 1.00 88.56 182 TYR A C 1
ATOM 1443 O O . TYR A 1 182 ? 23.660 5.242 0.740 1.00 88.56 182 TYR A O 1
ATOM 1451 N N . GLY A 1 183 ? 23.576 4.998 -1.488 1.00 84.12 183 GLY A N 1
ATOM 1452 C CA . GLY A 1 183 ? 24.172 3.673 -1.541 1.00 84.12 183 GLY A CA 1
ATOM 1453 C C . GLY A 1 183 ? 23.157 2.534 -1.353 1.00 84.12 183 GLY A C 1
ATOM 1454 O O . GLY A 1 183 ? 22.062 2.730 -0.823 1.00 84.12 183 GLY A O 1
ATOM 1455 N N . PRO A 1 184 ? 23.523 1.308 -1.772 1.00 73.69 184 PRO A N 1
ATOM 1456 C CA . PRO A 1 184 ? 22.621 0.153 -1.779 1.00 73.69 184 PRO A CA 1
ATOM 1457 C C . PRO A 1 184 ? 22.220 -0.337 -0.378 1.00 73.69 184 PRO A C 1
ATOM 1459 O O . PRO A 1 184 ? 21.192 -0.990 -0.239 1.00 73.69 184 PRO A O 1
ATOM 1462 N N . GLU A 1 185 ? 23.004 -0.011 0.652 1.00 77.06 185 GLU A N 1
ATOM 1463 C CA . GLU A 1 185 ? 22.744 -0.408 2.045 1.00 77.06 185 GLU A CA 1
ATOM 1464 C C . GLU A 1 185 ? 21.793 0.552 2.778 1.00 77.06 185 GLU A C 1
ATOM 1466 O O . GLU A 1 185 ? 21.375 0.291 3.912 1.00 77.06 185 GLU A O 1
ATOM 1471 N N . ALA A 1 186 ? 21.448 1.684 2.159 1.00 78.69 186 ALA A N 1
ATOM 1472 C CA . ALA A 1 186 ? 20.551 2.653 2.759 1.00 78.69 186 ALA A CA 1
ATOM 1473 C C . ALA A 1 186 ? 19.124 2.089 2.817 1.00 78.69 186 ALA A C 1
ATOM 1475 O O . ALA A 1 186 ? 18.486 1.833 1.796 1.00 78.69 186 ALA A O 1
ATOM 1476 N N . LYS A 1 187 ? 18.595 1.931 4.034 1.00 79.00 187 LYS A N 1
ATOM 1477 C CA . LYS A 1 187 ? 17.208 1.511 4.287 1.00 79.00 187 LYS A CA 1
ATOM 1478 C C . LYS A 1 187 ? 16.244 2.689 4.108 1.00 79.00 187 LYS A C 1
ATOM 1480 O O . LYS A 1 187 ? 15.620 3.127 5.071 1.00 79.00 187 LYS A O 1
ATOM 1485 N N . LEU A 1 188 ? 16.180 3.228 2.893 1.00 74.88 188 LEU A N 1
ATOM 1486 C CA . LEU A 1 188 ? 15.276 4.318 2.526 1.00 74.88 188 LEU A CA 1
ATOM 1487 C C . LEU A 1 188 ? 14.002 3.766 1.887 1.00 74.88 188 LEU A C 1
ATOM 1489 O O . LEU A 1 188 ? 14.055 2.803 1.122 1.00 74.88 188 LEU A O 1
ATOM 1493 N N . THR A 1 189 ? 12.857 4.379 2.190 1.00 72.06 189 THR A N 1
ATOM 1494 C CA . THR A 1 189 ? 11.599 4.080 1.489 1.00 72.06 189 THR A CA 1
ATOM 1495 C C . THR A 1 189 ? 11.625 4.671 0.081 1.00 72.06 189 THR A C 1
ATOM 1497 O O . THR A 1 189 ? 12.366 5.619 -0.179 1.00 72.06 189 THR A O 1
ATOM 1500 N N . ASP A 1 190 ? 10.798 4.164 -0.837 1.00 69.56 190 ASP A N 1
ATOM 1501 C CA . ASP A 1 190 ? 10.748 4.715 -2.198 1.00 69.56 190 ASP A CA 1
ATOM 1502 C C . ASP A 1 190 ? 10.330 6.202 -2.200 1.00 69.56 190 ASP A C 1
ATOM 1504 O O . ASP A 1 190 ? 10.822 6.978 -3.010 1.00 69.56 190 ASP A O 1
ATOM 1508 N N . GLU A 1 191 ? 9.521 6.670 -1.245 1.00 65.75 191 GLU A N 1
ATOM 1509 C CA . GLU A 1 191 ? 9.236 8.104 -1.091 1.00 65.75 191 GLU A CA 1
ATOM 1510 C C . GLU A 1 191 ? 10.464 8.909 -0.647 1.00 65.75 191 GLU A C 1
ATOM 1512 O O . GLU A 1 191 ? 10.713 9.978 -1.192 1.00 65.75 191 GLU A O 1
ATOM 1517 N N . GLN A 1 192 ? 11.280 8.392 0.276 1.00 78.06 192 GLN A N 1
ATOM 1518 C CA . GLN A 1 192 ? 12.531 9.054 0.670 1.00 78.06 192 GLN A CA 1
ATOM 1519 C C . GLN A 1 192 ? 13.532 9.097 -0.491 1.00 78.06 192 GLN A C 1
ATOM 1521 O O . GLN A 1 192 ? 14.235 10.087 -0.680 1.00 78.06 192 GLN A O 1
ATOM 1526 N N . LEU A 1 193 ? 13.568 8.039 -1.303 1.00 81.50 193 LEU A N 1
ATOM 1527 C CA . LEU A 1 193 ? 14.346 7.997 -2.540 1.00 81.50 193 LEU A CA 1
ATOM 1528 C C . LEU A 1 193 ? 13.811 8.993 -3.582 1.00 81.50 193 LEU A C 1
ATOM 1530 O O . LEU A 1 193 ? 14.585 9.571 -4.345 1.00 81.50 193 LEU A O 1
ATOM 1534 N N . TRP A 1 194 ? 12.501 9.230 -3.605 1.00 76.19 194 TRP A N 1
ATOM 1535 C CA . TRP A 1 194 ? 11.888 10.243 -4.456 1.00 76.19 194 TRP A CA 1
ATOM 1536 C C . TRP A 1 194 ? 12.190 11.664 -3.979 1.00 76.19 194 TRP A C 1
ATOM 1538 O O . TRP A 1 194 ? 12.498 12.535 -4.791 1.00 76.19 194 TRP A O 1
ATOM 1548 N N . ASP A 1 195 ? 12.128 11.904 -2.674 1.00 79.50 195 ASP A N 1
ATOM 1549 C CA . ASP A 1 195 ? 12.459 13.190 -2.062 1.00 79.50 195 ASP A CA 1
ATOM 1550 C C . ASP A 1 195 ? 13.913 13.551 -2.337 1.00 79.50 195 ASP A C 1
ATOM 1552 O O . ASP A 1 195 ? 14.190 14.626 -2.863 1.00 79.50 195 ASP A O 1
ATOM 1556 N N . ALA A 1 196 ? 14.813 12.587 -2.171 1.00 84.88 196 ALA A N 1
ATOM 1557 C CA . ALA A 1 196 ? 16.198 12.690 -2.599 1.00 84.88 196 ALA A CA 1
ATOM 1558 C C . ALA A 1 196 ? 16.369 13.087 -4.072 1.00 84.88 196 ALA A C 1
ATOM 1560 O O . ALA A 1 196 ? 17.248 13.877 -4.413 1.00 84.88 196 ALA A O 1
ATOM 1561 N N . TYR A 1 197 ? 15.544 12.537 -4.965 1.00 85.31 197 TYR A N 1
ATOM 1562 C CA . TYR A 1 197 ? 15.563 12.913 -6.374 1.00 85.31 197 TYR A CA 1
ATOM 1563 C C . TYR A 1 197 ? 15.009 14.323 -6.615 1.00 85.31 197 TYR A C 1
ATOM 1565 O O . TYR A 1 197 ? 15.491 15.027 -7.506 1.00 85.31 197 TYR A O 1
ATOM 1573 N N . ARG A 1 198 ? 13.998 14.756 -5.853 1.00 81.62 198 ARG A N 1
ATOM 1574 C CA . ARG A 1 198 ? 13.457 16.124 -5.928 1.00 81.62 198 ARG A CA 1
ATOM 1575 C C . ARG A 1 198 ? 14.453 17.163 -5.422 1.00 81.62 198 ARG A C 1
ATOM 1577 O O . ARG A 1 198 ? 14.500 18.255 -5.974 1.00 81.62 198 ARG A O 1
ATOM 1584 N N . GLU A 1 199 ? 15.245 16.802 -4.421 1.00 89.31 199 GLU A N 1
ATOM 1585 C CA . GLU A 1 199 ? 16.280 17.640 -3.808 1.00 89.31 199 GLU A CA 1
ATOM 1586 C C . GLU A 1 199 ? 17.629 17.579 -4.542 1.00 89.31 199 GLU A C 1
ATOM 15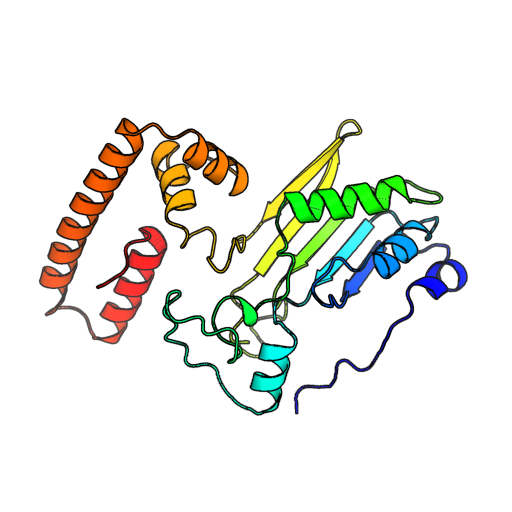88 O O . GLU A 1 199 ? 18.612 18.173 -4.092 1.00 89.31 199 GLU A O 1
ATOM 1593 N N . ARG A 1 200 ? 17.710 16.866 -5.673 1.00 92.81 200 ARG A N 1
ATOM 1594 C CA . ARG A 1 200 ? 18.962 16.745 -6.421 1.00 92.81 200 ARG A CA 1
ATOM 1595 C C . ARG A 1 200 ? 19.422 18.088 -6.977 1.00 92.81 200 ARG A C 1
ATOM 1597 O O . ARG A 1 200 ? 18.629 18.868 -7.502 1.00 92.81 200 ARG A O 1
ATOM 1604 N N . SER A 1 201 ? 20.727 18.311 -6.931 1.00 91.75 201 SER A N 1
ATOM 1605 C CA . SER A 1 201 ? 21.359 19.408 -7.654 1.00 91.75 201 SER A CA 1
ATOM 1606 C C . SER A 1 201 ? 21.647 19.006 -9.105 1.00 91.75 201 SER A C 1
ATOM 1608 O O . SER A 1 201 ? 21.757 17.821 -9.430 1.00 91.75 201 SER A O 1
ATOM 1610 N N . GLU A 1 202 ? 21.833 19.993 -9.984 1.00 91.38 202 GLU A N 1
ATOM 1611 C CA . GLU A 1 202 ? 22.301 19.754 -11.360 1.00 91.38 202 GLU A CA 1
ATOM 1612 C C . GLU A 1 202 ? 23.649 19.013 -11.389 1.00 91.38 202 GLU A C 1
ATOM 1614 O O . GLU A 1 202 ? 23.900 18.197 -12.277 1.00 91.38 202 GLU A O 1
ATOM 1619 N N . ALA A 1 203 ? 24.507 19.266 -10.394 1.00 92.25 203 ALA A N 1
ATOM 1620 C CA . ALA A 1 203 ? 25.783 18.577 -10.241 1.00 92.25 203 ALA A CA 1
ATOM 1621 C C . ALA A 1 203 ? 25.581 17.076 -9.990 1.00 92.25 203 ALA A C 1
ATOM 1623 O O . ALA A 1 203 ? 26.212 16.259 -10.662 1.00 92.25 203 ALA A O 1
ATOM 1624 N N . ASP A 1 204 ? 24.652 16.715 -9.101 1.00 89.94 204 ASP A N 1
ATOM 1625 C CA . ASP A 1 204 ? 24.360 15.311 -8.818 1.00 89.94 204 ASP A CA 1
ATOM 1626 C C . ASP A 1 204 ? 23.743 14.599 -10.035 1.00 89.94 204 ASP A C 1
ATOM 1628 O O . ASP A 1 204 ? 24.015 13.426 -10.283 1.00 89.94 204 ASP A O 1
ATOM 1632 N N . GLU A 1 205 ? 22.895 15.290 -10.805 1.00 88.75 205 GLU A N 1
ATOM 1633 C CA . GLU A 1 205 ? 22.291 14.732 -12.021 1.00 88.75 205 GLU A CA 1
ATOM 1634 C C . GLU A 1 205 ? 23.343 14.462 -13.104 1.00 88.75 205 GLU A C 1
ATOM 1636 O O . GLU A 1 205 ? 23.314 13.414 -13.763 1.00 88.75 205 GLU A O 1
ATOM 1641 N N . LYS A 1 206 ? 24.318 15.366 -13.249 1.00 92.81 206 LYS A N 1
ATOM 1642 C CA . LYS A 1 206 ? 25.459 15.171 -14.145 1.00 92.81 206 LYS A CA 1
ATOM 1643 C C . LYS A 1 206 ? 26.324 13.993 -13.699 1.00 92.81 206 LYS A C 1
ATOM 1645 O O . LYS A 1 206 ? 26.643 13.137 -14.524 1.00 92.81 206 LYS A O 1
ATOM 1650 N N . GLU A 1 207 ? 26.659 13.911 -12.412 1.00 94.00 207 GLU A N 1
ATOM 1651 C CA . GLU A 1 207 ? 27.452 12.808 -11.859 1.00 94.00 207 GLU A CA 1
ATOM 1652 C C . GLU A 1 207 ? 26.753 11.455 -12.057 1.00 94.00 207 GLU A C 1
ATOM 1654 O O . GLU A 1 207 ? 27.358 10.498 -12.552 1.00 94.00 207 GLU A O 1
ATOM 1659 N N . TYR A 1 208 ? 25.455 11.386 -11.753 1.00 90.56 208 TYR A N 1
ATOM 1660 C CA . TYR A 1 208 ? 24.654 10.185 -11.959 1.00 90.56 208 TYR A CA 1
ATOM 1661 C C . TYR A 1 208 ? 24.615 9.768 -13.435 1.00 90.56 208 TYR A C 1
ATOM 1663 O O . TYR A 1 208 ? 24.812 8.595 -13.761 1.00 90.56 208 TYR A O 1
ATOM 1671 N N . SER A 1 209 ? 24.432 10.729 -14.345 1.00 87.81 209 SER A N 1
ATOM 1672 C CA . SER A 1 209 ? 24.425 10.484 -15.792 1.00 87.81 209 SER A CA 1
ATOM 1673 C C . SER A 1 209 ? 25.773 9.958 -16.298 1.00 87.81 209 SER A C 1
ATOM 1675 O O . SER A 1 209 ? 25.817 9.009 -17.087 1.00 87.81 209 SER A O 1
ATOM 1677 N N . GLU A 1 210 ? 26.887 10.516 -15.818 1.00 92.25 210 GLU A N 1
ATOM 1678 C CA . GLU A 1 210 ? 28.235 10.031 -16.137 1.00 92.25 210 GLU A CA 1
ATOM 1679 C C . GLU A 1 210 ? 28.472 8.612 -15.604 1.00 92.25 210 GLU A C 1
ATOM 1681 O O . GLU A 1 210 ? 29.042 7.767 -16.304 1.00 92.25 210 GLU A O 1
ATOM 1686 N N . MET A 1 211 ? 28.009 8.321 -14.386 1.00 90.88 211 MET A N 1
ATOM 1687 C CA . MET A 1 211 ? 28.078 6.991 -13.783 1.00 90.88 211 MET A CA 1
ATOM 1688 C C . MET A 1 211 ? 27.289 5.960 -14.601 1.00 90.88 211 MET A C 1
ATOM 1690 O O . MET A 1 211 ? 27.834 4.902 -14.937 1.00 90.88 211 MET A O 1
ATOM 1694 N N . LEU A 1 212 ? 26.053 6.280 -15.002 1.00 84.69 212 LEU A N 1
ATOM 1695 C CA . LEU A 1 212 ? 25.251 5.428 -15.885 1.00 84.69 212 LEU A CA 1
ATOM 1696 C C . LEU A 1 212 ? 25.938 5.211 -17.240 1.00 84.69 212 LEU A C 1
ATOM 1698 O O . LEU A 1 212 ? 25.957 4.087 -17.747 1.00 84.69 212 LEU A O 1
ATOM 1702 N N . GLY A 1 213 ? 26.555 6.254 -17.805 1.00 88.31 213 GLY A N 1
ATOM 1703 C CA . GLY A 1 213 ? 27.343 6.161 -19.034 1.00 88.31 213 GLY A CA 1
ATOM 1704 C C . GLY A 1 213 ? 28.522 5.191 -18.908 1.00 88.31 213 GLY A C 1
ATOM 1705 O O . GLY A 1 213 ? 28.691 4.305 -19.751 1.00 88.31 213 GLY A O 1
ATOM 1706 N N . LYS A 1 214 ? 29.302 5.295 -17.822 1.00 89.88 214 LYS A N 1
ATOM 1707 C CA . LYS A 1 214 ? 30.422 4.383 -17.526 1.00 89.88 214 LYS A CA 1
ATOM 1708 C C . LYS A 1 214 ? 29.945 2.939 -17.362 1.00 89.88 214 LYS A C 1
ATOM 1710 O O . LYS A 1 214 ? 30.492 2.052 -18.018 1.00 89.88 214 LYS A O 1
ATOM 1715 N N . ARG A 1 215 ? 28.884 2.709 -16.576 1.00 81.94 215 ARG A N 1
ATOM 1716 C CA . ARG A 1 215 ? 28.292 1.371 -16.398 1.00 81.94 215 ARG A CA 1
ATOM 1717 C C . ARG A 1 215 ? 27.787 0.783 -17.714 1.00 81.94 215 ARG A C 1
ATOM 1719 O O . ARG A 1 215 ? 27.998 -0.398 -17.969 1.00 81.94 215 ARG A O 1
ATOM 1726 N N . ARG A 1 216 ? 27.175 1.590 -18.586 1.00 81.38 216 ARG A N 1
ATOM 1727 C CA . ARG A 1 216 ? 26.711 1.142 -19.910 1.00 81.38 216 ARG A CA 1
ATOM 1728 C C . ARG A 1 216 ? 27.873 0.691 -20.801 1.00 81.38 216 ARG A C 1
ATOM 1730 O O . ARG A 1 216 ? 27.753 -0.307 -21.509 1.00 81.38 216 ARG A O 1
ATOM 1737 N N . ILE A 1 217 ? 29.002 1.401 -20.769 1.00 86.50 217 ILE A N 1
ATOM 1738 C CA . ILE A 1 217 ? 30.215 1.019 -21.512 1.00 86.50 217 ILE A CA 1
ATOM 1739 C C . ILE A 1 217 ? 30.799 -0.286 -20.965 1.00 86.50 217 ILE A C 1
ATOM 1741 O O . ILE A 1 217 ? 31.146 -1.172 -21.746 1.00 86.50 217 ILE A O 1
ATOM 1745 N N . GLU A 1 218 ? 30.911 -0.411 -19.644 1.00 83.88 218 GLU A N 1
ATOM 1746 C CA . GLU A 1 218 ? 31.411 -1.619 -18.984 1.00 83.88 218 GLU A CA 1
ATOM 1747 C C . GLU A 1 218 ? 30.533 -2.833 -19.300 1.00 83.88 218 GLU A C 1
ATOM 1749 O O . GLU A 1 218 ? 31.033 -3.865 -19.745 1.00 83.88 218 GLU A O 1
ATOM 1754 N N . TRP A 1 219 ? 29.215 -2.666 -19.211 1.00 75.69 219 TRP A N 1
ATOM 1755 C CA . TRP A 1 219 ? 28.253 -3.696 -19.575 1.00 75.69 219 TRP A CA 1
ATOM 1756 C C . TRP A 1 219 ? 28.393 -4.139 -21.038 1.00 75.69 219 TRP A C 1
ATOM 1758 O O . TRP A 1 219 ? 28.443 -5.333 -21.321 1.00 75.69 219 TRP A O 1
ATOM 1768 N N . ARG A 1 220 ? 28.558 -3.203 -21.985 1.00 79.12 220 ARG A N 1
ATOM 1769 C CA . ARG A 1 220 ? 28.819 -3.545 -23.399 1.00 79.12 220 ARG A CA 1
ATOM 1770 C C . ARG A 1 220 ? 30.105 -4.355 -23.583 1.00 79.12 220 ARG A C 1
ATOM 1772 O O . ARG A 1 220 ? 30.159 -5.202 -24.473 1.00 79.12 220 ARG A O 1
ATOM 1779 N N . LYS A 1 221 ? 31.141 -4.111 -22.771 1.00 85.69 221 LYS A N 1
ATOM 1780 C CA . LYS A 1 221 ? 32.376 -4.913 -22.795 1.00 85.69 221 LYS A CA 1
ATOM 1781 C C . LYS A 1 221 ? 32.127 -6.326 -22.268 1.00 85.69 221 LYS A C 1
ATOM 1783 O O . LYS A 1 221 ? 32.558 -7.279 -22.908 1.00 85.69 221 LYS A O 1
ATOM 1788 N N . GLU A 1 222 ? 31.412 -6.466 -21.152 1.00 77.50 222 GLU A N 1
ATOM 1789 C CA . GLU A 1 222 ? 31.041 -7.773 -20.588 1.00 77.50 222 GLU A CA 1
ATOM 1790 C C . GLU A 1 222 ? 30.197 -8.604 -21.565 1.00 77.50 222 GLU A C 1
ATOM 1792 O O . GLU A 1 222 ? 30.482 -9.784 -21.765 1.00 77.50 222 GLU A O 1
ATOM 1797 N N . VAL A 1 223 ? 29.202 -7.987 -22.216 1.00 74.44 223 VAL A N 1
ATOM 1798 C CA . VAL A 1 223 ? 28.366 -8.643 -23.236 1.00 74.44 223 VAL A CA 1
ATOM 1799 C C . VAL A 1 223 ? 29.239 -9.189 -24.369 1.00 74.44 223 VAL A C 1
ATOM 1801 O O . VAL A 1 223 ? 29.180 -10.385 -24.649 1.00 74.44 223 VAL A O 1
ATOM 1804 N N . LYS A 1 224 ? 30.115 -8.358 -24.952 1.00 82.75 224 LYS A N 1
ATOM 1805 C CA . LYS A 1 224 ? 31.019 -8.770 -26.043 1.00 82.75 224 LYS A CA 1
ATOM 1806 C C . LYS A 1 224 ? 31.977 -9.896 -25.648 1.00 82.75 224 LYS A C 1
ATOM 1808 O O . LYS A 1 224 ? 32.279 -10.755 -26.467 1.00 82.75 224 LYS A O 1
ATOM 1813 N N . MET A 1 225 ? 32.460 -9.917 -24.403 1.00 80.19 225 MET A N 1
ATOM 1814 C CA . MET A 1 225 ? 33.328 -11.001 -23.915 1.00 80.19 225 MET A CA 1
ATOM 1815 C C . MET A 1 225 ? 32.587 -12.338 -23.772 1.00 80.19 225 MET A C 1
ATOM 1817 O O . MET A 1 225 ? 33.213 -13.398 -23.819 1.00 80.19 225 MET A O 1
ATOM 1821 N N . ASN A 1 226 ? 31.263 -12.294 -23.617 1.00 75.00 226 ASN A N 1
ATOM 1822 C CA . ASN A 1 226 ? 30.426 -13.458 -23.342 1.00 75.00 226 ASN A CA 1
ATOM 1823 C C . ASN A 1 226 ? 29.636 -13.975 -24.554 1.00 75.00 226 ASN A C 1
ATOM 1825 O O . ASN A 1 226 ? 29.163 -15.112 -24.507 1.00 75.00 226 ASN A O 1
ATOM 1829 N N . GLU A 1 227 ? 29.547 -13.208 -25.646 1.00 73.69 227 GLU A N 1
ATOM 1830 C CA . GLU A 1 227 ? 28.832 -13.560 -26.890 1.00 73.69 227 GLU A CA 1
ATOM 1831 C C . GLU A 1 227 ? 29.306 -14.869 -27.559 1.00 73.69 227 GLU A C 1
ATOM 1833 O O . GLU A 1 227 ? 28.595 -15.415 -28.396 1.00 73.69 227 GLU A O 1
ATOM 1838 N N . GLY A 1 228 ? 30.453 -15.432 -27.158 1.00 74.88 228 GLY A N 1
ATOM 1839 C CA . GLY A 1 228 ? 30.945 -16.732 -27.642 1.00 74.88 228 GLY A CA 1
ATOM 1840 C C . GLY A 1 228 ? 31.002 -17.862 -26.606 1.00 74.88 228 GLY A C 1
ATOM 1841 O O . GLY A 1 228 ? 31.443 -18.958 -26.944 1.00 74.88 228 GLY A O 1
ATOM 1842 N N . ARG A 1 229 ? 30.630 -17.621 -25.339 1.00 68.88 229 ARG A N 1
ATOM 1843 C CA . ARG A 1 229 ? 30.848 -18.581 -24.230 1.00 68.88 229 ARG A CA 1
ATOM 1844 C C . ARG A 1 229 ? 29.582 -19.069 -23.540 1.00 68.88 229 ARG A C 1
ATOM 1846 O O . ARG A 1 229 ? 29.645 -20.041 -22.793 1.00 68.88 229 ARG A O 1
ATOM 1853 N N . ILE A 1 230 ? 28.456 -18.399 -23.747 1.00 66.19 230 ILE A N 1
ATOM 1854 C CA . ILE A 1 230 ? 27.244 -18.619 -22.962 1.00 66.19 230 ILE A CA 1
ATOM 1855 C C . ILE A 1 230 ? 26.110 -19.014 -23.909 1.00 66.19 230 ILE A C 1
ATOM 1857 O O . ILE A 1 230 ? 25.929 -18.399 -24.956 1.00 66.19 230 ILE A O 1
ATOM 1861 N N . SER A 1 231 ? 25.350 -20.057 -23.558 1.00 77.00 231 SER A N 1
ATOM 1862 C CA . SER A 1 231 ? 24.159 -20.434 -24.324 1.00 77.00 231 SER A CA 1
ATOM 1863 C C . SER A 1 231 ? 23.167 -19.264 -24.361 1.00 77.00 231 SER A C 1
ATOM 1865 O O . SER A 1 231 ? 23.086 -18.479 -23.416 1.00 77.00 231 SER A O 1
ATOM 1867 N N . TYR A 1 232 ? 22.378 -19.157 -25.430 1.00 68.25 232 TYR A N 1
ATOM 1868 C CA . TYR A 1 232 ? 21.401 -18.075 -25.615 1.00 68.25 232 TYR A CA 1
ATOM 1869 C C . TYR A 1 232 ? 20.490 -17.850 -24.387 1.00 68.25 232 TYR A C 1
ATOM 1871 O O . TYR A 1 232 ? 20.232 -16.714 -23.992 1.00 68.25 232 TYR A O 1
ATOM 1879 N N . TRP A 1 233 ? 20.071 -18.928 -23.717 1.00 55.44 233 TRP A N 1
ATOM 1880 C CA . TRP A 1 233 ? 19.231 -18.873 -22.515 1.00 55.44 233 TRP A CA 1
ATOM 1881 C C . TRP A 1 233 ? 19.967 -18.362 -21.276 1.00 55.44 233 TRP A C 1
ATOM 1883 O O . TRP A 1 233 ? 19.425 -17.552 -20.525 1.00 55.44 233 TRP A O 1
ATOM 1893 N N . SER A 1 234 ? 21.215 -18.783 -21.074 1.00 65.88 234 SER A N 1
ATOM 1894 C CA . SER A 1 234 ? 22.055 -18.266 -19.992 1.00 65.88 234 SER A CA 1
ATOM 1895 C C . SER A 1 234 ? 22.451 -16.805 -20.240 1.00 65.88 234 SER A C 1
ATOM 1897 O O . SER A 1 234 ? 22.562 -16.035 -19.289 1.00 65.88 234 SER A O 1
ATOM 1899 N N . TRP A 1 235 ? 22.582 -16.395 -21.504 1.00 63.50 235 TRP A N 1
ATOM 1900 C CA . TRP A 1 235 ? 22.800 -15.004 -21.889 1.00 63.50 235 TRP A CA 1
ATOM 1901 C C . TRP A 1 235 ? 21.564 -14.141 -21.606 1.00 63.50 235 TRP A C 1
ATOM 1903 O O . TRP A 1 235 ? 21.701 -13.102 -20.969 1.00 63.50 235 TRP A O 1
ATOM 1913 N N . MET A 1 236 ? 20.360 -14.601 -21.969 1.00 56.97 236 MET A N 1
ATOM 1914 C CA . MET A 1 236 ? 19.087 -13.933 -21.647 1.00 56.97 236 MET A CA 1
ATOM 1915 C C . MET A 1 236 ? 18.866 -13.796 -20.135 1.00 56.97 236 MET A C 1
ATOM 1917 O O . MET A 1 236 ? 18.557 -12.704 -19.664 1.00 56.97 236 MET A O 1
ATOM 1921 N N . ALA A 1 237 ? 19.087 -14.865 -19.362 1.00 61.28 237 ALA A N 1
ATOM 1922 C CA . ALA A 1 237 ? 18.959 -14.839 -17.904 1.00 61.28 237 ALA A CA 1
ATOM 1923 C C . ALA A 1 237 ? 19.981 -13.896 -17.245 1.00 61.28 237 ALA A C 1
ATOM 1925 O O . ALA A 1 237 ? 19.637 -13.146 -16.334 1.00 61.28 237 ALA A O 1
ATOM 1926 N N . TRP A 1 238 ? 21.224 -13.880 -17.737 1.00 64.75 238 TRP A N 1
ATOM 1927 C CA . TRP A 1 238 ? 22.254 -12.949 -17.276 1.00 64.75 238 TRP A CA 1
ATOM 1928 C C . TRP A 1 238 ? 21.919 -11.494 -17.638 1.00 64.75 238 TRP A C 1
ATOM 1930 O O . TRP A 1 238 ? 22.082 -10.606 -16.801 1.00 64.75 238 TRP A O 1
ATOM 1940 N N . ARG A 1 239 ? 21.380 -11.248 -18.841 1.00 61.69 239 ARG A N 1
ATOM 1941 C CA . ARG A 1 239 ? 20.881 -9.933 -19.277 1.00 61.69 239 ARG A CA 1
ATOM 1942 C C . ARG A 1 239 ? 19.768 -9.438 -18.357 1.00 61.69 239 ARG A C 1
ATOM 1944 O O . ARG A 1 239 ? 19.844 -8.310 -17.881 1.00 61.69 239 ARG A O 1
ATOM 1951 N N . TYR A 1 240 ? 18.804 -10.305 -18.050 1.00 55.00 240 TYR A N 1
ATOM 1952 C CA . TYR A 1 240 ? 17.708 -10.011 -17.128 1.00 55.00 240 TYR A CA 1
ATOM 1953 C C . TYR A 1 240 ? 18.224 -9.716 -15.719 1.00 55.00 240 TYR A C 1
ATOM 1955 O O . TYR A 1 240 ? 17.848 -8.714 -15.127 1.00 55.00 240 TYR A O 1
ATOM 1963 N N . TYR A 1 241 ? 19.147 -10.531 -15.204 1.00 61.19 241 TYR A N 1
ATOM 1964 C CA . TYR A 1 241 ? 19.740 -10.349 -13.878 1.00 61.19 241 TYR A CA 1
ATOM 1965 C C . TYR A 1 241 ? 20.552 -9.048 -13.754 1.00 61.19 241 TYR A C 1
ATOM 1967 O O . TYR A 1 241 ? 20.475 -8.356 -12.738 1.00 61.19 241 TYR A O 1
ATOM 1975 N N . LYS A 1 242 ? 21.338 -8.686 -14.777 1.00 61.19 242 LYS A N 1
ATOM 1976 C CA . LYS A 1 242 ? 22.104 -7.427 -14.797 1.00 61.19 242 LYS A CA 1
ATOM 1977 C C . LYS A 1 242 ? 21.194 -6.214 -14.974 1.00 61.19 242 LYS A C 1
ATOM 1979 O O . LYS A 1 242 ? 21.410 -5.232 -14.269 1.00 61.19 242 LYS A O 1
ATOM 1984 N N . TRP A 1 243 ? 20.184 -6.278 -15.844 1.00 57.72 243 TRP A N 1
ATOM 1985 C CA . TRP A 1 243 ? 19.162 -5.232 -15.970 1.00 57.72 243 TRP A CA 1
ATOM 1986 C C . TRP A 1 243 ? 18.475 -4.995 -14.619 1.00 57.72 243 TRP A C 1
ATOM 1988 O O . TRP A 1 243 ? 18.519 -3.883 -14.097 1.00 57.72 243 TRP A O 1
ATOM 1998 N N . PHE A 1 244 ? 18.015 -6.075 -13.984 1.00 48.09 244 PHE A N 1
ATOM 1999 C CA . PHE A 1 244 ? 17.349 -6.061 -12.680 1.00 48.09 244 PHE A CA 1
ATOM 2000 C C . PHE A 1 244 ? 18.197 -5.428 -11.563 1.00 48.09 244 PHE A C 1
ATOM 2002 O O . PHE A 1 244 ? 17.664 -4.769 -10.680 1.00 48.09 244 PHE A O 1
ATOM 2009 N N . ASN A 1 245 ? 19.524 -5.586 -11.600 1.00 50.66 245 ASN A N 1
ATOM 2010 C CA . ASN A 1 245 ? 20.422 -5.039 -10.574 1.00 50.66 245 ASN A CA 1
ATOM 2011 C C . ASN A 1 245 ? 21.005 -3.654 -10.896 1.00 50.66 245 ASN A C 1
ATOM 2013 O O . ASN A 1 245 ? 21.626 -3.035 -10.031 1.00 50.66 245 ASN A O 1
ATOM 2017 N N . THR A 1 246 ? 20.891 -3.176 -12.137 1.00 57.94 246 THR A N 1
ATOM 2018 C CA . THR A 1 246 ? 21.566 -1.938 -12.570 1.00 57.94 246 THR A CA 1
ATOM 2019 C C . THR A 1 246 ? 20.636 -0.872 -13.133 1.00 57.94 246 THR A C 1
ATOM 2021 O O . THR A 1 246 ? 21.081 0.269 -13.252 1.00 57.94 246 THR A O 1
ATOM 2024 N N . GLY A 1 247 ? 19.383 -1.209 -13.461 1.00 51.47 247 GLY A N 1
ATOM 2025 C CA . GLY A 1 247 ? 18.408 -0.283 -14.046 1.00 51.47 247 GLY A CA 1
ATOM 2026 C C . GLY A 1 247 ? 18.773 0.205 -15.455 1.00 51.47 247 GLY A C 1
ATOM 2027 O O . GLY A 1 247 ? 18.266 1.229 -15.900 1.00 51.47 247 GLY A O 1
ATOM 2028 N N . LEU A 1 248 ? 19.698 -0.471 -16.149 1.00 51.97 248 LEU A N 1
ATOM 2029 C CA . LEU A 1 248 ? 20.175 -0.080 -17.480 1.00 51.97 248 LEU A CA 1
ATOM 2030 C C . LEU A 1 248 ? 19.476 -0.877 -18.579 1.00 51.97 248 LEU A C 1
ATOM 2032 O O . LEU A 1 248 ? 19.796 -2.048 -18.764 1.00 51.97 248 LEU A O 1
ATOM 2036 N N . ASP A 1 249 ? 18.598 -0.221 -19.339 1.00 47.28 249 ASP A N 1
ATOM 2037 C CA . ASP A 1 249 ? 17.884 -0.801 -20.482 1.00 47.28 249 ASP A CA 1
ATOM 2038 C C . ASP A 1 249 ? 18.846 -1.279 -21.597 1.00 47.28 249 ASP A C 1
ATOM 2040 O O . ASP A 1 249 ? 19.697 -0.495 -22.052 1.00 47.28 249 ASP A O 1
ATOM 2044 N N . PRO A 1 250 ? 18.775 -2.554 -22.030 1.00 47.41 250 PRO A N 1
ATOM 2045 C CA . PRO A 1 250 ? 19.576 -3.077 -23.127 1.00 47.41 250 PRO A CA 1
ATOM 2046 C C . PRO A 1 250 ? 19.047 -2.616 -24.498 1.00 47.41 250 PRO A C 1
ATOM 2048 O O . PRO A 1 250 ? 18.518 -3.427 -25.256 1.00 47.41 250 PRO A O 1
ATOM 2051 N N . ALA A 1 251 ? 19.250 -1.341 -24.835 1.00 46.81 251 ALA A N 1
ATOM 2052 C CA . ALA A 1 251 ? 19.132 -0.855 -26.215 1.00 46.81 251 ALA A CA 1
ATOM 2053 C C . ALA A 1 251 ? 20.201 -1.474 -27.134 1.00 46.81 251 ALA A C 1
ATOM 2055 O O . ALA A 1 251 ? 21.391 -1.532 -26.720 1.00 46.81 251 ALA A O 1
#

Radius of gyration: 21.57 Å; chains: 1; bounding box: 58×43×48 Å

Secondary structure (DSSP, 8-state):
-PPP------GGGHHHH-TT--EEEEEE--SSS--HHHHHHHHT-TT--EEEEEE--B-HHHHHHHHTT-PPPS---GGG--TTSS-GGGGBPSSP--HHHHHHHHHHHHHT--SSPP-EEEEEEE--S-GGG---TTTT-EEEEEEEEETTEEEEEEEE--EETTEETTT-HHHHHHHHHH-TT----HHHHHHHHHT--HHHHHHHHHHHHHHHHHHHHHHHHHTTTS-HHHHHHHHHHHHHHH-----